Protein AF-A0A2U3AKW2-F1 (afdb_monomer)

InterPro domains:
  IPR006340 Protein of unknown function DUF436 [MF_00800] (1-183)
  IPR006340 Protein of unknown function DUF436 [PF04260] (11-180)
  IPR006340 Protein of unkn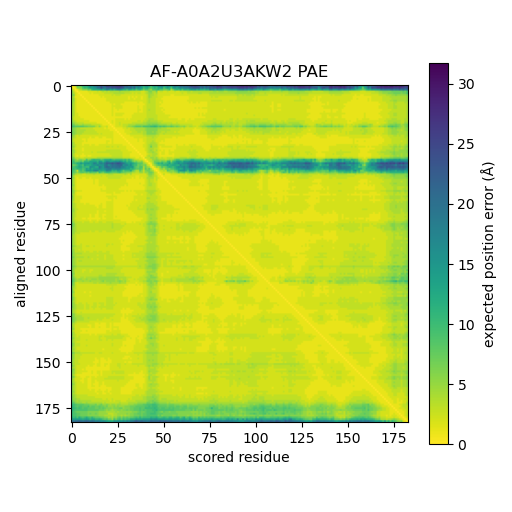own function DUF436 [PIRSF007510] (4-1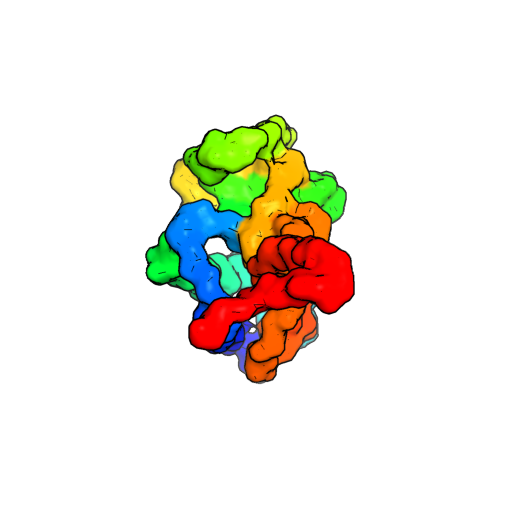81)
  IPR006340 Protein of unknown function DUF436 [TIGR01440] (9-180)
  IPR028345 Aminoglycoside 3-N-acetyltransferase-like [G3DSA:3.40.50.10360] (4-183)
  IPR028345 Aminoglycoside 3-N-acetyltransferase-like [SSF110710] (5-182)

Nearest PDB structures (foldseek):
  7z06-assembly1_C  TM=9.304E-01  e=3.039E-26  Staphylococcus aureus
  7z06-assembly1_D  TM=9.487E-01  e=6.784E-25  Staphylococcus aureus
  7z06-assembly1_E  TM=9.441E-01  e=1.343E-24  Staphylococcus aureus
  7z06-assembly1_F  TM=9.483E-01  e=2.075E-24  Staphylococcus aureus
  7z06-assembly1_B  TM=9.419E-01  e=2.349E-24  Staphylococcus aureus

Organism: NCBI:txid202750

Sequence (183 aa):
MENLQQVTRDLTTLLSEFAQQTPLKKGQLFIVGCSTSEVKGKKIGTAGGLEIAEALYKPLSVFAKEYDLALAFQGCEHINRALTMERATAARYDLEEVAVIPVVTAGGSMSTYAYNQLDDPIVVEEAQGHAGVDIGQTLIGMHLKKVAVPVRTSIKQIGEAIVTVASTRPKRIGGERAVYTID

Structure (mmCIF, N/CA/C/O backbone):
data_AF-A0A2U3AKW2-F1
#
_entry.id   AF-A0A2U3AKW2-F1
#
loop_
_atom_site.group_PDB
_atom_site.id
_atom_site.type_symbol
_atom_site.label_atom_id
_atom_site.label_alt_id
_atom_site.label_comp_id
_atom_site.label_asym_id
_atom_site.label_entity_id
_ato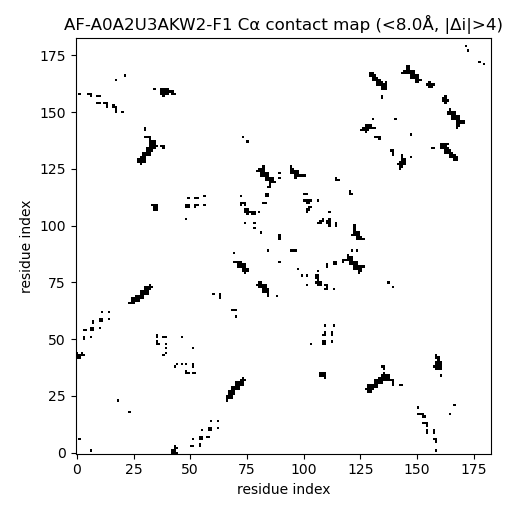m_site.label_seq_id
_atom_site.pdbx_PDB_ins_code
_atom_site.Cartn_x
_atom_site.Cartn_y
_atom_site.Cartn_z
_atom_site.occupancy
_atom_site.B_iso_or_equiv
_atom_site.auth_seq_id
_atom_site.auth_comp_id
_atom_site.auth_asym_id
_atom_site.auth_atom_id
_atom_site.pdbx_PDB_model_num
ATOM 1 N N . MET A 1 1 ? -13.452 3.445 23.923 1.00 49.22 1 MET A N 1
ATOM 2 C CA . MET A 1 1 ? -12.100 3.001 23.531 1.00 49.22 1 MET A CA 1
ATOM 3 C C . MET A 1 1 ? -12.255 2.215 22.256 1.00 49.22 1 MET A C 1
ATOM 5 O O . MET A 1 1 ? -12.960 1.212 22.281 1.00 49.22 1 MET A O 1
ATOM 9 N N . GLU A 1 2 ? -11.675 2.683 21.157 1.00 60.78 2 GLU A N 1
ATOM 10 C CA . GLU A 1 2 ? -11.515 1.815 19.993 1.00 60.78 2 GLU A CA 1
ATOM 11 C C . GLU A 1 2 ? -10.508 0.730 20.352 1.00 60.78 2 GLU A C 1
ATOM 13 O O . GLU A 1 2 ? -9.444 1.004 20.908 1.00 60.78 2 GLU A O 1
ATOM 18 N N . ASN A 1 3 ? -10.889 -0.516 20.106 1.00 83.88 3 ASN A N 1
ATOM 19 C CA . ASN A 1 3 ? -10.012 -1.663 20.248 1.00 83.88 3 ASN A CA 1
ATOM 20 C C . ASN A 1 3 ? -9.566 -2.119 18.849 1.00 83.88 3 ASN A C 1
ATOM 22 O O . ASN A 1 3 ? -10.157 -1.737 17.840 1.00 83.88 3 ASN A O 1
ATOM 26 N N . LEU A 1 4 ? -8.534 -2.960 18.775 1.00 91.94 4 LEU A N 1
ATOM 27 C CA . LEU A 1 4 ? -8.005 -3.480 17.504 1.00 91.94 4 LEU A CA 1
ATOM 28 C C . LEU A 1 4 ? -9.075 -4.172 16.635 1.00 91.94 4 LEU A C 1
ATOM 30 O O . LEU A 1 4 ? -8.959 -4.195 15.415 1.00 91.94 4 LEU A O 1
ATOM 34 N N . GLN A 1 5 ? -10.158 -4.675 17.239 1.00 93.25 5 GLN A N 1
ATOM 35 C CA . GLN A 1 5 ? -11.285 -5.243 16.494 1.00 93.25 5 GLN A CA 1
ATOM 36 C C . GLN A 1 5 ? -12.019 -4.186 15.662 1.00 93.25 5 GLN A C 1
ATOM 38 O O . GLN A 1 5 ? -12.460 -4.491 14.557 1.00 93.25 5 GLN A O 1
ATOM 43 N N . GLN A 1 6 ? -12.152 -2.952 16.161 1.00 94.62 6 GLN A N 1
ATOM 44 C CA . GLN A 1 6 ? -12.747 -1.858 15.394 1.00 94.62 6 GLN A CA 1
ATOM 45 C C . GLN A 1 6 ? -11.887 -1.516 14.174 1.00 94.62 6 GLN A C 1
ATOM 47 O O . GLN A 1 6 ? -12.413 -1.489 13.068 1.00 94.62 6 GLN A O 1
ATOM 52 N N . VAL A 1 7 ? -10.565 -1.405 14.357 1.00 96.25 7 VAL A N 1
ATOM 53 C CA . VAL A 1 7 ? -9.594 -1.197 13.266 1.00 96.25 7 VAL A CA 1
ATOM 54 C C . VAL A 1 7 ? -9.763 -2.245 12.161 1.00 96.25 7 VAL A C 1
ATOM 56 O O . VAL A 1 7 ? -9.882 -1.899 10.986 1.00 96.25 7 VAL A O 1
ATOM 59 N N . THR A 1 8 ? -9.842 -3.527 12.529 1.00 97.56 8 THR A N 1
ATOM 60 C CA . THR A 1 8 ? -10.066 -4.611 11.564 1.00 97.56 8 THR A CA 1
ATOM 61 C C . THR A 1 8 ? -11.423 -4.494 10.862 1.00 97.56 8 THR A C 1
ATOM 63 O O . THR A 1 8 ? -11.495 -4.678 9.645 1.00 97.56 8 THR A O 1
ATOM 66 N N . ARG A 1 9 ? -12.506 -4.185 11.592 1.00 98.00 9 ARG A N 1
ATOM 67 C CA . ARG A 1 9 ? -13.858 -4.045 11.018 1.00 98.00 9 ARG A CA 1
ATOM 68 C C . ARG A 1 9 ? -13.964 -2.874 10.045 1.00 98.00 9 ARG A C 1
ATOM 70 O O . ARG A 1 9 ? -14.540 -3.040 8.969 1.00 98.00 9 ARG A O 1
ATOM 77 N N . ASP A 1 10 ? -13.394 -1.726 10.394 1.00 98.25 10 ASP A N 1
ATOM 78 C CA . ASP A 1 10 ? -13.430 -0.531 9.550 1.00 98.25 10 ASP A CA 1
ATOM 79 C C . ASP A 1 10 ? -12.640 -0.747 8.266 1.00 98.25 10 ASP A C 1
ATOM 81 O O . ASP A 1 10 ? -13.148 -0.473 7.180 1.00 98.25 10 ASP A O 1
ATOM 85 N N . LEU A 1 11 ? -11.441 -1.331 8.361 1.00 98.69 11 LEU A N 1
ATOM 86 C CA . LEU A 1 11 ? -10.662 -1.659 7.172 1.00 98.69 11 LEU A CA 1
ATOM 87 C C . LEU A 1 11 ? -11.377 -2.693 6.289 1.00 98.69 11 LEU A C 1
ATOM 89 O O . LEU A 1 11 ? -11.414 -2.533 5.073 1.00 98.69 11 LEU A O 1
ATOM 93 N N . THR A 1 12 ? -12.005 -3.712 6.882 1.00 98.75 12 THR A N 1
ATOM 94 C CA . THR A 1 12 ? -12.801 -4.701 6.130 1.00 98.75 12 THR A CA 1
ATOM 95 C C . THR A 1 12 ? -13.952 -4.034 5.373 1.00 98.75 12 THR A C 1
ATOM 97 O O . THR A 1 12 ? -14.156 -4.298 4.188 1.00 98.75 12 THR A O 1
ATOM 100 N N . THR A 1 13 ? -14.678 -3.133 6.039 1.00 98.81 13 THR A N 1
ATOM 101 C CA . THR A 1 13 ? -15.808 -2.400 5.447 1.00 98.81 13 THR A CA 1
ATOM 102 C C . THR A 1 13 ? -15.334 -1.503 4.307 1.00 98.81 13 THR A C 1
ATOM 104 O O . THR A 1 13 ? -15.886 -1.546 3.210 1.00 98.81 13 THR A O 1
ATOM 107 N N . LEU A 1 14 ? -14.252 -0.753 4.530 1.00 98.81 14 LEU A N 1
ATOM 108 C CA . LEU A 1 14 ? -13.629 0.106 3.528 1.00 98.81 14 LEU A CA 1
ATOM 109 C C . LEU A 1 14 ? -13.189 -0.676 2.283 1.00 98.81 14 LEU A C 1
ATOM 111 O O . LEU A 1 14 ? -13.464 -0.240 1.166 1.00 98.81 14 LEU A O 1
ATOM 115 N N . LEU A 1 15 ? -12.529 -1.825 2.454 1.00 98.81 15 LEU A N 1
ATOM 116 C CA . LEU A 1 15 ? -12.067 -2.659 1.340 1.00 98.81 15 LEU A CA 1
ATOM 117 C C . LEU A 1 15 ? -13.239 -3.273 0.560 1.00 98.81 15 LEU A C 1
ATOM 119 O O . LEU A 1 15 ? -13.204 -3.308 -0.671 1.00 98.81 15 LEU A O 1
ATOM 123 N N . SER A 1 16 ? -14.300 -3.692 1.257 1.00 98.50 16 SER A N 1
ATOM 124 C CA . SER A 1 16 ? -15.518 -4.212 0.626 1.00 98.50 16 SER A CA 1
ATOM 125 C C . SER A 1 16 ? -16.216 -3.149 -0.231 1.00 98.50 16 SER A C 1
ATOM 127 O O . SER A 1 16 ? -16.485 -3.373 -1.411 1.00 98.50 16 SER A O 1
ATOM 129 N N . GLU A 1 17 ? -16.443 -1.953 0.318 1.00 98.69 17 GLU A N 1
ATOM 130 C CA . GLU A 1 17 ? -17.040 -0.836 -0.425 1.00 98.69 17 GLU A CA 1
ATOM 131 C C . GLU A 1 17 ? -16.160 -0.367 -1.591 1.00 98.69 17 GLU A C 1
ATOM 133 O O . GLU A 1 17 ? -16.667 0.052 -2.635 1.00 98.69 17 GLU A O 1
ATOM 138 N N . PHE A 1 18 ? -14.837 -0.431 -1.423 1.00 98.69 18 PHE A N 1
ATOM 139 C CA . PHE A 1 18 ? -13.882 -0.115 -2.477 1.00 98.69 18 PHE A CA 1
ATOM 140 C C . PHE A 1 18 ? -13.992 -1.092 -3.659 1.00 98.69 18 PHE A C 1
ATOM 142 O O . PHE A 1 18 ? -14.044 -0.643 -4.809 1.00 98.69 18 PHE A O 1
ATOM 149 N N . ALA A 1 19 ? -14.072 -2.402 -3.396 1.00 98.00 19 ALA A N 1
ATOM 150 C CA . ALA A 1 19 ? -14.233 -3.423 -4.435 1.00 98.00 19 ALA A CA 1
ATOM 151 C C . ALA A 1 19 ? -15.569 -3.318 -5.178 1.00 98.00 19 ALA A C 1
ATOM 153 O O . ALA A 1 19 ? -15.602 -3.498 -6.392 1.00 98.00 19 ALA A O 1
ATOM 154 N N . GLN A 1 20 ? -16.659 -2.954 -4.496 1.00 97.75 20 GLN A N 1
ATOM 155 C CA . GLN A 1 20 ? -17.961 -2.745 -5.150 1.00 97.75 20 GLN A CA 1
ATOM 156 C C . GLN A 1 20 ? -17.927 -1.623 -6.200 1.00 97.75 20 GLN A C 1
ATOM 158 O O . GLN A 1 20 ? -18.689 -1.646 -7.164 1.00 97.75 20 GLN A O 1
ATOM 163 N N . GLN A 1 21 ? -17.041 -0.641 -6.023 1.00 97.69 21 GLN A N 1
ATOM 164 C CA . GLN A 1 21 ? -16.916 0.524 -6.901 1.00 97.69 21 GLN A CA 1
ATOM 165 C C . GLN A 1 21 ? -15.781 0.400 -7.925 1.00 97.69 21 GLN A C 1
ATOM 167 O O . GLN A 1 21 ? -15.675 1.230 -8.831 1.00 97.69 21 GLN A O 1
ATOM 172 N N . THR A 1 22 ? -14.915 -0.607 -7.788 1.00 95.12 22 THR A N 1
ATOM 173 C CA . THR A 1 22 ? -13.691 -0.732 -8.583 1.00 95.12 22 THR A CA 1
ATOM 174 C C . THR A 1 22 ? -13.631 -2.094 -9.270 1.00 95.12 22 THR A C 1
ATOM 176 O O . THR A 1 22 ? -13.585 -3.111 -8.585 1.00 95.12 22 THR A O 1
ATOM 179 N N . PRO A 1 23 ? -13.540 -2.155 -10.613 1.00 90.12 23 PRO A N 1
ATOM 180 C CA . PRO A 1 23 ? -13.385 -3.417 -11.330 1.00 90.12 23 PRO A CA 1
ATOM 181 C C . PRO A 1 23 ? -11.947 -3.942 -11.193 1.00 90.12 23 PRO A C 1
ATOM 183 O O . PRO A 1 23 ? -11.107 -3.757 -12.080 1.00 90.12 23 PRO A O 1
ATOM 186 N N . LEU A 1 24 ? -11.662 -4.570 -10.053 1.00 95.69 24 LEU A N 1
ATOM 187 C CA . LEU A 1 24 ? -10.387 -5.217 -9.759 1.00 95.69 24 LEU A CA 1
ATOM 188 C C . LEU A 1 24 ? -10.173 -6.418 -10.682 1.00 95.69 24 LEU A C 1
ATOM 190 O O . LEU A 1 24 ? -11.110 -7.140 -11.027 1.00 95.69 24 LEU A O 1
ATOM 194 N N . LYS A 1 25 ? -8.927 -6.621 -11.104 1.00 96.69 25 LYS A N 1
ATOM 195 C CA . LYS A 1 25 ? -8.536 -7.735 -11.968 1.00 96.69 25 LYS A CA 1
ATOM 196 C C . LYS A 1 25 ? -7.494 -8.595 -11.277 1.00 96.69 25 LYS A C 1
ATOM 198 O O . LYS A 1 25 ? -6.598 -8.082 -10.611 1.00 96.69 25 LYS A O 1
ATOM 203 N N . LYS A 1 26 ? -7.582 -9.896 -11.539 1.00 97.4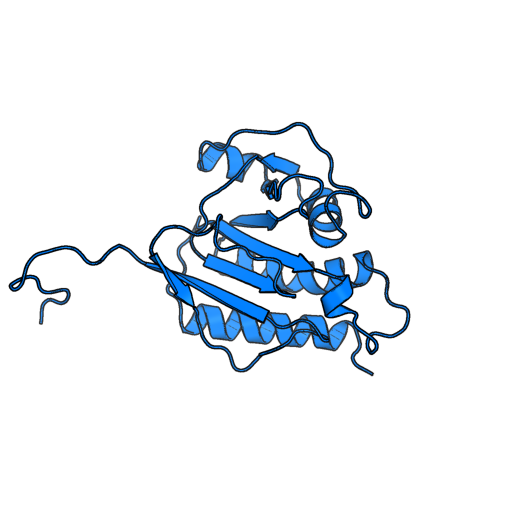4 26 LYS A N 1
ATOM 204 C CA . LYS A 1 26 ? -6.613 -10.890 -11.088 1.00 97.44 26 LYS A CA 1
ATOM 205 C C . LYS A 1 26 ? -5.191 -10.501 -11.480 1.00 97.44 26 LYS A C 1
ATOM 207 O O . LYS A 1 26 ? -4.956 -9.991 -12.578 1.00 97.44 26 LYS A O 1
ATOM 212 N N . GLY A 1 27 ? -4.255 -10.741 -10.575 1.00 96.12 27 GLY A N 1
ATOM 213 C CA . GLY A 1 27 ? -2.852 -10.403 -10.733 1.00 96.12 27 GLY A CA 1
ATOM 214 C C . GLY A 1 27 ? -2.562 -8.902 -10.725 1.00 96.12 27 GLY A C 1
ATOM 215 O O . GLY A 1 27 ? -1.492 -8.511 -11.182 1.00 96.12 27 GLY A O 1
ATOM 216 N N . GLN A 1 28 ? -3.463 -8.038 -10.249 1.00 98.38 28 GL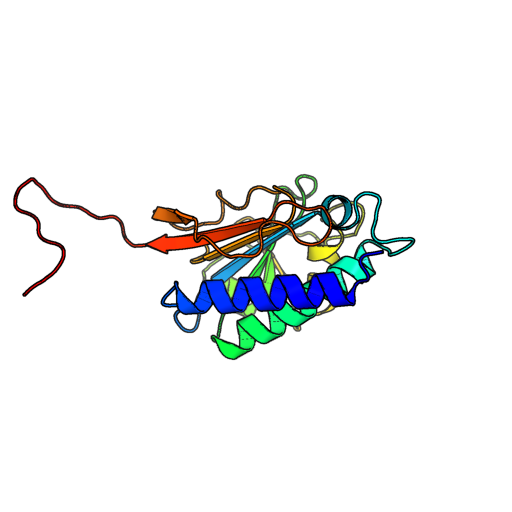N A N 1
ATOM 217 C CA . GLN A 1 28 ? -3.146 -6.621 -10.051 1.00 98.38 28 GLN A CA 1
ATOM 218 C C . GLN A 1 28 ? -2.386 -6.384 -8.742 1.00 98.38 28 GLN A C 1
ATOM 220 O O . GLN A 1 28 ? -2.643 -7.019 -7.725 1.00 98.38 28 GLN A O 1
ATOM 225 N N . LEU A 1 29 ? -1.450 -5.437 -8.780 1.00 98.75 29 LEU A N 1
ATOM 226 C CA . LEU A 1 29 ? -0.729 -4.932 -7.614 1.00 98.75 29 LEU A CA 1
ATOM 227 C C . LEU A 1 29 ? -1.552 -3.879 -6.856 1.00 98.75 29 LEU A C 1
ATOM 229 O O . LEU A 1 29 ? -1.997 -2.900 -7.469 1.00 98.75 29 LEU A O 1
ATOM 233 N N . PHE A 1 30 ? -1.707 -4.068 -5.547 1.00 98.88 30 PHE A N 1
ATOM 234 C CA . PHE A 1 30 ? -2.398 -3.184 -4.614 1.00 98.88 30 PHE A CA 1
ATOM 235 C C . PHE A 1 30 ? -1.407 -2.627 -3.579 1.00 98.88 30 PHE A C 1
ATOM 237 O O . PHE A 1 30 ? -0.765 -3.385 -2.852 1.00 98.88 30 PHE A O 1
ATOM 244 N N . ILE A 1 31 ? -1.272 -1.300 -3.529 1.00 98.88 31 ILE A N 1
ATOM 245 C CA . ILE A 1 31 ? -0.305 -0.608 -2.665 1.00 98.88 31 ILE A CA 1
ATOM 246 C C . ILE A 1 31 ? -0.916 -0.324 -1.291 1.00 98.88 31 ILE A C 1
ATOM 248 O O . ILE A 1 31 ? -2.032 0.187 -1.195 1.00 98.88 31 ILE A O 1
ATOM 252 N N . VAL A 1 32 ? -0.167 -0.600 -0.229 1.00 98.94 32 VAL A N 1
ATOM 253 C CA . VAL A 1 32 ? -0.545 -0.321 1.157 1.00 98.94 32 VAL A CA 1
ATOM 254 C C . VAL A 1 32 ? 0.463 0.649 1.761 1.00 98.94 32 VAL A C 1
ATOM 256 O O . VAL A 1 32 ? 1.603 0.280 2.036 1.00 98.94 32 VAL A O 1
ATOM 259 N N . GLY A 1 33 ? 0.032 1.884 1.996 1.00 98.75 33 GLY A N 1
ATOM 260 C CA . GLY A 1 33 ? 0.734 2.853 2.835 1.00 98.75 33 GLY A CA 1
ATOM 261 C C . GLY A 1 33 ? 0.059 2.934 4.198 1.00 98.75 33 GLY A C 1
ATOM 262 O O . GLY A 1 33 ? -1.168 3.002 4.277 1.00 98.75 33 GLY A O 1
ATOM 263 N N . CYS A 1 34 ? 0.832 2.883 5.282 1.00 98.19 34 CYS A N 1
ATOM 264 C CA . CYS A 1 34 ? 0.263 2.894 6.626 1.00 98.19 34 CYS A CA 1
ATOM 265 C C . CYS A 1 34 ? 1.206 3.495 7.668 1.00 98.19 34 CYS A C 1
ATOM 267 O O . CYS A 1 34 ? 2.345 3.053 7.818 1.00 98.19 34 CYS A O 1
ATOM 269 N N . SER A 1 35 ? 0.682 4.419 8.474 1.00 97.25 35 SER A N 1
ATOM 270 C CA . SER A 1 35 ? 1.314 4.897 9.703 1.00 97.25 35 SER A CA 1
ATOM 271 C C . SER A 1 35 ? 0.592 4.339 10.931 1.00 97.25 35 SER A C 1
ATOM 273 O O . SER A 1 35 ? -0.493 4.787 11.303 1.00 97.25 35 SER A O 1
ATOM 275 N N . THR A 1 36 ? 1.198 3.360 11.611 1.00 95.50 36 THR A N 1
ATOM 276 C CA . THR A 1 36 ? 0.590 2.755 12.812 1.00 95.50 36 THR A CA 1
ATOM 277 C C . THR A 1 36 ? 0.517 3.720 13.998 1.00 95.50 36 THR A C 1
ATOM 279 O O . THR A 1 36 ? -0.315 3.529 14.881 1.00 95.50 36 THR A O 1
ATOM 282 N N . SER A 1 37 ? 1.361 4.758 14.038 1.0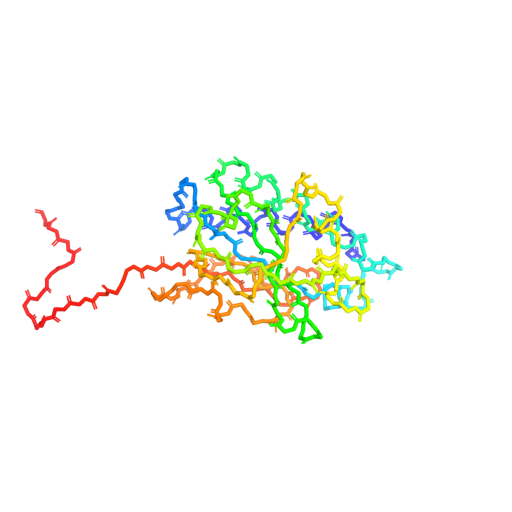0 93.44 37 SER A N 1
ATOM 283 C CA . SER A 1 37 ? 1.279 5.813 15.058 1.00 93.44 37 SER A CA 1
ATOM 284 C C . SER A 1 37 ? 0.067 6.719 14.848 1.00 93.44 37 SER A C 1
ATOM 286 O O . SER A 1 37 ? -0.600 7.053 15.824 1.00 93.44 37 SER A O 1
ATOM 288 N N . GLU A 1 38 ? -0.257 7.048 13.593 1.00 95.19 38 GLU A N 1
ATOM 289 C CA . GLU A 1 38 ? -1.474 7.799 13.258 1.00 95.19 38 GLU A CA 1
ATOM 290 C C . GLU A 1 38 ? -2.726 6.977 13.565 1.00 95.19 38 GLU A C 1
ATOM 292 O O . GLU A 1 38 ? -3.670 7.495 14.150 1.00 95.19 38 GLU A O 1
ATOM 297 N N . VAL A 1 39 ? -2.718 5.672 13.259 1.00 95.12 39 VAL A N 1
ATOM 298 C CA . VAL A 1 39 ? -3.846 4.783 13.595 1.00 95.12 39 VAL A CA 1
ATOM 299 C C . VAL A 1 39 ? -4.054 4.754 15.107 1.00 95.12 39 VAL A C 1
ATOM 301 O O . VAL A 1 39 ? -5.172 4.960 15.573 1.00 95.12 39 VAL A O 1
ATOM 304 N N . LYS A 1 40 ? -2.975 4.553 15.880 1.00 91.31 40 LYS A N 1
ATOM 305 C CA . LYS A 1 40 ? -3.021 4.523 17.349 1.00 91.31 40 LYS A CA 1
ATOM 306 C C . LYS A 1 40 ? -3.621 5.799 17.938 1.00 91.31 40 LYS A C 1
ATOM 308 O O . LYS A 1 40 ? -4.435 5.729 18.869 1.00 91.31 40 LYS A O 1
ATOM 313 N N . GLY A 1 41 ? -3.157 6.949 17.445 1.00 84.31 41 GLY A N 1
ATOM 314 C CA . GLY A 1 41 ? -3.456 8.262 17.998 1.00 84.31 41 GLY A CA 1
ATOM 315 C C . GLY A 1 41 ? -3.388 8.276 19.530 1.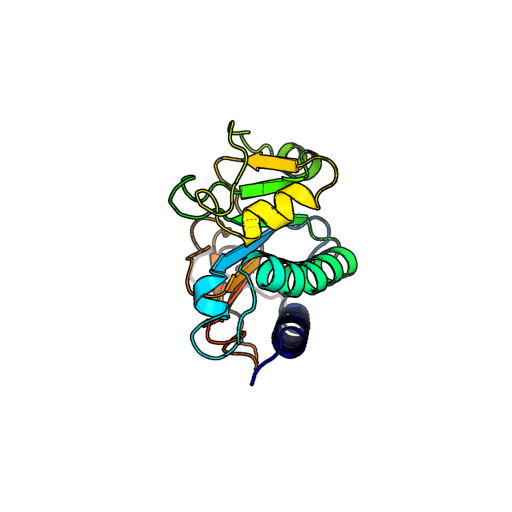00 84.31 41 GLY A C 1
ATOM 316 O O . GLY A 1 41 ? -2.465 7.729 20.137 1.00 84.31 41 GLY A O 1
ATOM 317 N N . LYS A 1 42 ? -4.395 8.876 20.176 1.00 71.12 42 LYS A N 1
ATOM 318 C CA . LYS A 1 42 ? -4.520 8.905 21.649 1.00 71.12 42 LYS A CA 1
ATOM 319 C C . LYS A 1 42 ? -5.496 7.862 22.214 1.00 71.12 42 LYS A C 1
ATOM 321 O O . LYS A 1 42 ? -5.625 7.776 23.434 1.00 71.12 42 LYS A O 1
ATOM 326 N N . LYS A 1 43 ? -6.225 7.116 21.370 1.00 68.38 43 LYS A N 1
ATOM 327 C CA . LYS A 1 43 ? -7.439 6.379 21.782 1.00 68.38 43 LYS A CA 1
ATOM 328 C C . LYS A 1 43 ? -7.331 4.847 21.763 1.00 68.38 43 LYS A C 1
ATOM 330 O O . LYS A 1 43 ? -8.142 4.210 22.438 1.00 68.38 43 LYS A O 1
ATOM 335 N N . ILE A 1 44 ? -6.332 4.253 21.097 1.00 65.12 44 ILE A N 1
ATOM 336 C CA . ILE A 1 44 ? -6.160 2.780 20.977 1.00 65.12 44 ILE A CA 1
ATOM 337 C C . ILE A 1 44 ? -5.354 2.188 22.162 1.00 65.12 44 ILE A C 1
ATOM 339 O O . ILE A 1 44 ? -4.615 1.213 22.051 1.00 65.12 44 ILE A O 1
ATOM 343 N N . GLY A 1 45 ? -5.476 2.789 23.351 1.00 65.69 45 GLY A N 1
ATOM 344 C CA . GLY A 1 45 ? -4.878 2.271 24.588 1.00 65.69 45 GLY A CA 1
ATOM 345 C C . GLY A 1 45 ? -3.358 2.036 24.517 1.00 65.69 45 GLY A C 1
ATOM 346 O O . GLY A 1 45 ? -2.606 2.846 23.973 1.00 65.69 45 GLY A O 1
ATOM 347 N N . THR A 1 46 ? -2.892 0.924 25.095 1.00 68.69 46 THR A N 1
ATOM 348 C CA . THR A 1 46 ? -1.465 0.555 25.173 1.00 68.69 46 THR A CA 1
ATOM 349 C C . THR A 1 46 ? -0.944 -0.175 23.939 1.00 68.69 46 THR A C 1
ATOM 351 O O . THR A 1 46 ? 0.234 -0.527 23.929 1.00 68.69 46 THR A O 1
ATOM 354 N N . ALA A 1 47 ? -1.775 -0.382 22.909 1.00 75.81 47 ALA A N 1
ATOM 355 C CA . ALA A 1 47 ? -1.423 -1.255 21.797 1.00 75.81 47 ALA A CA 1
ATOM 356 C C . ALA A 1 47 ? -0.123 -0.822 21.098 1.00 75.81 47 ALA A C 1
ATOM 358 O O . ALA A 1 47 ? 0.133 0.375 20.888 1.00 75.81 47 ALA A O 1
ATOM 359 N N . GLY A 1 48 ? 0.720 -1.799 20.778 1.00 88.12 48 GLY A N 1
ATOM 360 C CA . GLY A 1 48 ? 1.984 -1.600 20.078 1.00 88.12 48 GLY A CA 1
ATOM 361 C C . GLY A 1 48 ? 1.787 -1.373 18.577 1.00 88.12 48 GLY A C 1
ATOM 362 O O . GLY A 1 48 ? 0.769 -1.748 18.000 1.00 88.12 48 GLY A O 1
ATOM 363 N N . GLY A 1 49 ? 2.792 -0.796 17.910 1.00 92.75 49 GLY A N 1
ATOM 364 C CA . GLY A 1 49 ? 2.752 -0.602 16.455 1.00 92.75 49 GLY A CA 1
ATOM 365 C C . GLY A 1 49 ? 2.584 -1.912 15.673 1.00 92.75 49 GLY A C 1
ATOM 366 O O . GLY A 1 49 ? 1.858 -1.939 14.685 1.00 92.75 49 GLY A O 1
ATOM 367 N N . LEU A 1 50 ? 3.191 -3.009 16.142 1.00 95.56 50 LEU A N 1
ATOM 368 C CA . LEU A 1 50 ? 3.060 -4.333 15.520 1.00 95.56 50 LEU A CA 1
ATOM 369 C C . LEU A 1 50 ? 1.673 -4.959 15.717 1.00 95.56 50 LEU A C 1
ATOM 371 O O . LEU A 1 50 ? 1.175 -5.594 14.798 1.00 95.56 50 LEU A O 1
ATOM 375 N N . GLU A 1 51 ? 1.020 -4.739 16.859 1.00 95.56 51 GLU A N 1
ATOM 376 C CA . GLU A 1 51 ? -0.345 -5.236 17.097 1.00 95.56 51 GLU A CA 1
ATOM 377 C C . GLU A 1 51 ? -1.357 -4.527 16.185 1.00 95.56 51 GLU A C 1
ATOM 379 O O . GLU A 1 51 ? -2.287 -5.139 15.660 1.00 95.56 51 GLU A O 1
ATOM 384 N N . ILE A 1 52 ? -1.148 -3.228 15.948 1.00 96.75 52 ILE A N 1
ATOM 385 C CA . ILE A 1 52 ? -1.925 -2.466 14.967 1.00 96.75 52 ILE A CA 1
ATOM 386 C C . ILE A 1 52 ? -1.629 -2.968 13.550 1.00 96.75 52 ILE A C 1
ATOM 388 O O . ILE A 1 52 ? -2.562 -3.191 12.783 1.00 96.75 52 ILE A O 1
ATOM 392 N N . ALA A 1 53 ? -0.356 -3.184 13.202 1.00 97.81 53 ALA A N 1
ATOM 393 C CA . ALA A 1 53 ? 0.022 -3.733 11.900 1.00 97.81 53 ALA A CA 1
ATOM 394 C C . ALA A 1 53 ? -0.622 -5.107 11.646 1.00 97.81 53 ALA A C 1
ATOM 396 O O . ALA A 1 53 ? -1.156 -5.330 10.565 1.00 97.81 53 ALA A O 1
ATOM 397 N N . GLU A 1 54 ? -0.662 -5.988 12.647 1.00 97.62 54 GLU A N 1
ATOM 398 C CA . GLU A 1 54 ? -1.363 -7.273 12.585 1.00 97.62 54 GLU A CA 1
ATOM 399 C C . GLU A 1 54 ? -2.867 -7.103 12.324 1.00 97.62 54 GLU A C 1
ATOM 401 O O . GLU A 1 54 ? -3.433 -7.764 11.446 1.00 97.62 54 GLU A O 1
ATOM 406 N N . ALA A 1 55 ? -3.521 -6.207 13.069 1.00 97.50 55 ALA A N 1
ATOM 407 C CA . ALA A 1 55 ? -4.953 -5.943 12.934 1.00 97.50 55 ALA A CA 1
ATOM 408 C C . ALA A 1 55 ? -5.332 -5.404 11.542 1.00 97.50 55 ALA A C 1
ATOM 410 O O . ALA A 1 55 ? -6.457 -5.631 11.086 1.00 97.50 55 ALA A O 1
ATOM 411 N N . LEU A 1 56 ? -4.398 -4.719 10.872 1.00 98.50 56 LEU A N 1
ATOM 412 C CA . LEU A 1 56 ? -4.538 -4.213 9.506 1.00 98.50 56 LEU A CA 1
ATOM 413 C C . LEU A 1 56 ? -4.159 -5.260 8.447 1.00 98.50 56 LEU A C 1
ATOM 415 O O . LEU A 1 56 ? -4.836 -5.376 7.427 1.00 98.50 56 LEU A O 1
ATOM 419 N N . TYR A 1 57 ? -3.106 -6.048 8.681 1.00 98.75 57 TYR A N 1
ATOM 420 C CA . TYR A 1 57 ? -2.607 -7.049 7.734 1.00 98.75 57 TYR A CA 1
ATOM 421 C C . TYR A 1 57 ? -3.652 -8.124 7.433 1.00 98.75 57 TYR A C 1
ATOM 423 O O . TYR A 1 57 ? -3.858 -8.482 6.276 1.00 98.75 57 TYR A O 1
ATOM 431 N N . LYS A 1 58 ? -4.348 -8.621 8.463 1.00 97.69 58 LYS A N 1
ATOM 432 C CA . LYS A 1 58 ? -5.351 -9.689 8.319 1.00 97.69 58 LYS A CA 1
ATOM 433 C C . LYS A 1 58 ? -6.440 -9.365 7.282 1.00 97.69 58 LYS A C 1
ATOM 435 O O . LYS A 1 58 ? -6.579 -10.139 6.335 1.00 97.69 58 LYS A O 1
ATOM 440 N N . PRO A 1 59 ? -7.197 -8.254 7.390 1.00 98.62 59 PRO A N 1
ATOM 441 C CA . PRO A 1 59 ? -8.212 -7.921 6.390 1.00 98.62 59 PRO A CA 1
ATOM 442 C C . PRO A 1 59 ? -7.614 -7.607 5.010 1.00 98.62 59 PRO A C 1
ATOM 444 O O . PRO A 1 59 ? -8.232 -7.958 4.008 1.00 98.62 59 PRO A O 1
ATOM 447 N N . LEU A 1 60 ? -6.406 -7.029 4.928 1.00 98.88 60 LEU A N 1
ATOM 448 C CA . LEU A 1 60 ? -5.713 -6.815 3.648 1.00 98.88 60 LEU A CA 1
ATOM 449 C C . LEU A 1 60 ? -5.376 -8.134 2.946 1.00 98.88 60 LEU A C 1
ATOM 451 O O . LEU A 1 60 ? -5.609 -8.264 1.748 1.00 98.88 60 LEU A O 1
ATOM 455 N N . SER A 1 61 ? -4.857 -9.113 3.687 1.00 98.56 61 SER A N 1
ATOM 456 C CA . SER A 1 61 ? -4.517 -10.440 3.169 1.00 98.56 61 SER A CA 1
ATOM 457 C C . SER A 1 61 ? -5.762 -11.192 2.685 1.00 98.56 61 SER A C 1
ATOM 459 O O . SER A 1 61 ? -5.768 -11.733 1.579 1.00 98.56 61 SER A O 1
ATOM 461 N N . VAL A 1 62 ? -6.858 -11.155 3.458 1.00 98.56 62 VAL A N 1
ATOM 462 C CA . VAL A 1 62 ? -8.149 -11.744 3.054 1.00 98.56 62 VAL A CA 1
ATOM 463 C C . VAL A 1 62 ? -8.669 -11.097 1.771 1.00 98.56 62 VAL A C 1
ATOM 465 O O . VAL A 1 62 ? -9.001 -11.808 0.825 1.00 98.56 62 VAL A O 1
ATOM 468 N N . PHE A 1 63 ? -8.676 -9.765 1.714 1.00 98.69 63 PHE A N 1
ATOM 469 C CA . PHE A 1 63 ? -9.082 -9.009 0.533 1.00 98.69 63 PHE A CA 1
ATOM 470 C C . PHE A 1 63 ? -8.230 -9.356 -0.694 1.00 98.69 63 PHE A C 1
ATOM 472 O O . PHE A 1 63 ? -8.759 -9.648 -1.764 1.00 98.69 63 PHE A O 1
ATOM 479 N N . ALA A 1 64 ? -6.905 -9.388 -0.547 1.00 98.56 64 ALA A N 1
ATOM 480 C CA . ALA A 1 64 ? -6.011 -9.733 -1.644 1.00 98.56 64 ALA A CA 1
ATOM 481 C C . ALA A 1 64 ? -6.267 -11.148 -2.169 1.00 98.56 64 ALA A C 1
ATOM 483 O O . ALA A 1 64 ? -6.308 -11.353 -3.379 1.00 98.56 64 ALA A O 1
ATOM 484 N N . LYS A 1 65 ? -6.514 -12.111 -1.277 1.00 98.25 65 LYS A N 1
ATOM 485 C CA . LYS A 1 65 ? -6.846 -13.486 -1.657 1.00 98.25 65 LYS A CA 1
ATOM 486 C C . LYS A 1 65 ? -8.193 -13.588 -2.377 1.00 98.25 65 LYS A C 1
ATOM 488 O O . LYS A 1 65 ? -8.297 -14.326 -3.351 1.00 98.25 65 LYS A O 1
ATOM 493 N N . GLU A 1 66 ? -9.212 -12.867 -1.913 1.00 98.12 66 GLU A N 1
ATOM 494 C CA . GLU A 1 66 ? -10.554 -12.863 -2.514 1.00 98.12 66 GLU A CA 1
ATOM 495 C C . GLU A 1 66 ? -10.531 -12.360 -3.966 1.00 98.12 66 GLU A C 1
ATOM 497 O O . GLU A 1 66 ? -11.148 -12.968 -4.843 1.00 98.12 66 GLU A O 1
ATOM 502 N N . TYR A 1 67 ? -9.776 -11.290 -4.233 1.00 98.00 67 TYR A N 1
ATOM 503 C CA . TYR A 1 67 ? -9.704 -10.645 -5.551 1.00 98.00 67 TYR A CA 1
ATOM 504 C C . TYR A 1 67 ? -8.480 -11.052 -6.389 1.00 98.00 67 TYR A C 1
ATOM 506 O O . TYR A 1 67 ? -8.297 -10.527 -7.489 1.00 98.00 67 TYR A O 1
ATOM 514 N N . ASP A 1 68 ? -7.667 -11.994 -5.899 1.00 98.12 68 ASP A N 1
ATOM 515 C CA . ASP A 1 68 ? -6.420 -12.455 -6.526 1.00 98.12 68 ASP A CA 1
ATOM 516 C C . ASP A 1 68 ? -5.464 -11.288 -6.845 1.00 98.12 68 ASP A C 1
ATOM 518 O O . ASP A 1 68 ? -5.046 -11.062 -7.982 1.00 98.12 68 ASP A O 1
ATOM 522 N N . LEU A 1 69 ? -5.174 -10.481 -5.825 1.00 98.56 69 LEU A N 1
ATOM 523 C CA . LEU A 1 69 ? -4.285 -9.323 -5.890 1.00 98.56 69 LEU A CA 1
ATOM 524 C C . LEU A 1 69 ? -2.933 -9.636 -5.250 1.00 98.56 69 LEU A C 1
ATOM 526 O O . LEU A 1 69 ? -2.838 -10.405 -4.297 1.00 98.56 69 LEU A O 1
ATOM 530 N N . ALA A 1 70 ? -1.890 -8.962 -5.728 1.00 98.69 70 ALA A N 1
ATOM 531 C CA . ALA A 1 70 ? -0.607 -8.909 -5.039 1.00 98.69 70 ALA A CA 1
ATOM 532 C C . ALA A 1 70 ? -0.549 -7.663 -4.148 1.00 98.69 70 ALA A C 1
ATOM 534 O O . ALA A 1 70 ? -0.906 -6.572 -4.598 1.00 98.69 70 ALA A O 1
ATOM 535 N N . LEU A 1 71 ? -0.084 -7.808 -2.908 1.00 98.81 71 LEU A N 1
ATOM 536 C CA . LEU A 1 71 ? 0.103 -6.690 -1.982 1.00 98.81 71 LEU A CA 1
ATOM 537 C C . LEU A 1 71 ? 1.543 -6.171 -2.036 1.00 98.81 71 LEU A C 1
ATOM 539 O O . LEU A 1 71 ? 2.488 -6.954 -2.112 1.00 98.81 71 LEU A O 1
ATOM 543 N N . ALA A 1 72 ? 1.696 -4.851 -1.948 1.00 98.88 72 ALA A N 1
ATOM 544 C CA . ALA A 1 72 ? 2.976 -4.179 -1.751 1.00 98.88 72 ALA A CA 1
ATOM 545 C C . ALA A 1 72 ? 2.866 -3.199 -0.584 1.00 98.88 72 ALA A C 1
ATOM 547 O O . ALA A 1 72 ? 2.016 -2.309 -0.602 1.00 98.88 72 ALA A O 1
ATOM 548 N N . PHE A 1 73 ? 3.722 -3.351 0.420 1.00 98.88 73 PHE A N 1
ATOM 549 C CA . PHE A 1 73 ? 3.682 -2.566 1.650 1.00 98.88 73 PHE A CA 1
ATOM 550 C C . PHE A 1 73 ? 4.784 -1.513 1.641 1.00 98.88 73 PHE A C 1
ATOM 552 O O . PHE A 1 73 ? 5.967 -1.846 1.633 1.00 98.88 73 PHE A O 1
ATOM 559 N N . GLN A 1 74 ? 4.392 -0.243 1.644 1.00 98.88 74 GLN A N 1
ATOM 560 C CA . GLN A 1 74 ? 5.310 0.889 1.606 1.00 98.88 74 GLN A CA 1
ATOM 561 C C . GLN A 1 74 ? 6.030 1.045 2.945 1.00 98.88 74 GLN A C 1
ATOM 563 O O . GLN A 1 74 ? 5.391 1.170 3.994 1.00 98.88 74 GLN A O 1
ATOM 568 N N . GLY A 1 75 ? 7.359 1.083 2.901 1.00 98.38 75 GLY A N 1
ATOM 569 C CA . GLY A 1 75 ? 8.174 1.527 4.021 1.00 98.38 75 GLY A CA 1
ATOM 570 C C . GLY A 1 75 ? 8.017 3.020 4.311 1.00 98.38 75 GLY A C 1
ATOM 571 O O . GLY A 1 75 ? 7.524 3.796 3.489 1.00 98.38 75 GLY A O 1
ATOM 572 N N . CYS A 1 76 ? 8.470 3.461 5.482 1.00 96.75 76 CYS A N 1
ATOM 573 C CA . CYS A 1 76 ? 8.600 4.893 5.746 1.00 96.75 76 CYS A CA 1
ATOM 574 C C . CYS A 1 76 ? 9.752 5.528 4.941 1.00 96.75 76 CYS A C 1
ATOM 576 O O . CYS A 1 76 ? 10.539 4.862 4.262 1.00 96.75 76 CYS A O 1
ATOM 578 N N . GLU A 1 77 ? 9.866 6.848 5.032 1.00 96.44 77 GLU A N 1
ATOM 579 C CA . GLU A 1 77 ? 10.881 7.651 4.350 1.00 96.44 77 GLU A CA 1
ATOM 580 C C . GLU A 1 77 ? 12.328 7.270 4.698 1.00 96.44 77 GLU A C 1
ATOM 582 O O . GLU A 1 77 ? 13.213 7.488 3.881 1.00 96.44 77 GLU A O 1
ATOM 587 N N . HIS A 1 78 ? 12.574 6.632 5.847 1.00 97.44 78 HIS A N 1
ATOM 588 C CA . HIS A 1 78 ? 13.912 6.170 6.240 1.00 97.44 78 HIS A CA 1
ATOM 589 C C . HIS A 1 78 ? 14.463 5.057 5.335 1.00 97.44 78 HIS A C 1
ATOM 591 O O . HIS A 1 78 ? 15.675 4.872 5.277 1.00 97.44 78 HIS A O 1
ATOM 597 N N . ILE A 1 79 ? 13.587 4.330 4.631 1.00 97.94 79 ILE A N 1
ATOM 598 C CA . ILE A 1 79 ? 13.971 3.367 3.586 1.00 97.94 79 ILE A CA 1
ATOM 599 C C . ILE A 1 79 ? 13.502 3.831 2.202 1.00 97.94 79 ILE A C 1
ATOM 601 O O . ILE A 1 79 ? 13.214 3.022 1.327 1.00 97.94 79 ILE A O 1
ATOM 605 N N . ASN A 1 80 ? 13.384 5.149 2.012 1.00 98.19 80 ASN A N 1
ATOM 606 C CA . ASN A 1 80 ? 13.006 5.788 0.749 1.00 98.19 80 ASN A CA 1
ATOM 607 C C . ASN A 1 80 ? 11.657 5.327 0.180 1.00 98.19 80 ASN A C 1
ATOM 609 O O . ASN A 1 80 ? 11.447 5.394 -1.026 1.00 98.19 80 ASN A O 1
ATOM 613 N N . ARG A 1 81 ? 10.723 4.896 1.042 1.00 98.44 81 ARG A N 1
ATOM 614 C CA . ARG A 1 81 ? 9.408 4.366 0.629 1.00 98.44 81 ARG A CA 1
ATOM 615 C C . ARG A 1 81 ? 9.488 3.098 -0.229 1.00 98.44 81 ARG A C 1
ATOM 617 O O . ARG A 1 81 ? 8.519 2.767 -0.907 1.00 98.44 81 ARG A O 1
ATOM 624 N N . ALA A 1 82 ? 10.603 2.372 -0.143 1.00 98.75 82 ALA A N 1
ATOM 625 C CA . ALA A 1 82 ? 10.757 1.068 -0.769 1.00 98.75 82 ALA A CA 1
ATOM 626 C C . ALA A 1 82 ? 9.628 0.110 -0.341 1.00 98.75 82 ALA A C 1
ATOM 628 O O . ALA A 1 82 ? 9.056 0.236 0.750 1.00 98.75 82 ALA A O 1
ATOM 629 N N . LEU A 1 83 ? 9.280 -0.833 -1.215 1.00 98.94 83 LEU A N 1
ATOM 630 C CA . LEU A 1 83 ? 8.077 -1.652 -1.076 1.00 98.94 83 LEU A CA 1
ATOM 631 C C . LEU A 1 83 ? 8.426 -3.091 -0.708 1.00 98.94 83 LEU A C 1
ATOM 633 O O . LEU A 1 83 ? 9.132 -3.774 -1.442 1.00 98.94 83 LEU A O 1
ATOM 637 N N . THR A 1 84 ? 7.872 -3.571 0.401 1.00 98.88 84 THR A N 1
ATOM 638 C CA . THR A 1 84 ? 7.927 -4.980 0.801 1.00 98.88 84 THR A CA 1
ATOM 639 C C . THR A 1 84 ? 6.845 -5.782 0.077 1.00 98.88 84 THR A C 1
ATOM 641 O O . THR A 1 84 ? 5.673 -5.402 0.123 1.00 98.88 84 THR A O 1
ATOM 644 N N . MET A 1 85 ? 7.207 -6.887 -0.574 1.00 98.81 85 MET A N 1
ATOM 645 C CA . MET A 1 85 ? 6.274 -7.773 -1.289 1.00 98.81 85 MET A CA 1
ATOM 646 C C . MET A 1 85 ? 6.835 -9.196 -1.425 1.00 98.81 85 MET A C 1
ATOM 648 O O . MET A 1 85 ? 7.938 -9.468 -0.965 1.00 98.81 85 MET A O 1
ATOM 652 N N . GLU A 1 86 ? 6.086 -10.099 -2.062 1.00 98.69 86 GLU A N 1
ATOM 653 C CA . GLU A 1 86 ? 6.595 -11.422 -2.459 1.00 98.69 86 GLU A CA 1
ATOM 654 C C . GLU A 1 86 ? 7.600 -11.312 -3.612 1.00 98.69 86 GLU A C 1
ATOM 656 O O . GLU A 1 86 ? 7.333 -10.616 -4.602 1.00 98.69 86 GLU A O 1
ATOM 661 N N . ARG A 1 87 ? 8.689 -12.088 -3.568 1.00 98.69 87 ARG A N 1
ATOM 662 C CA . ARG A 1 87 ? 9.683 -12.167 -4.657 1.00 98.69 87 ARG A CA 1
ATOM 663 C C . ARG A 1 87 ? 9.060 -12.524 -6.003 1.00 98.69 87 ARG A C 1
ATOM 665 O O . ARG A 1 87 ? 9.395 -11.932 -7.028 1.00 98.69 87 ARG A O 1
ATOM 672 N N . ALA A 1 88 ? 8.076 -13.423 -6.003 1.00 98.44 88 ALA A N 1
ATOM 673 C CA . ALA A 1 88 ? 7.325 -13.782 -7.205 1.00 98.44 88 ALA A CA 1
ATOM 674 C C . ALA A 1 88 ? 6.552 -12.590 -7.808 1.00 98.44 88 ALA A C 1
ATOM 676 O O . ALA A 1 88 ? 6.408 -12.492 -9.028 1.00 98.44 88 ALA A O 1
ATOM 677 N N . THR A 1 89 ? 6.074 -11.662 -6.969 1.00 98.50 89 THR A N 1
ATOM 678 C CA . THR A 1 89 ? 5.421 -10.430 -7.436 1.00 98.50 89 THR A CA 1
ATOM 679 C C . THR A 1 89 ? 6.437 -9.497 -8.082 1.00 98.50 89 THR A C 1
ATOM 681 O O . THR A 1 89 ? 6.171 -9.008 -9.180 1.00 98.50 89 THR A O 1
ATOM 684 N N . ALA A 1 90 ? 7.596 -9.292 -7.448 1.00 98.62 90 ALA A N 1
ATOM 685 C CA . ALA A 1 90 ? 8.669 -8.467 -8.000 1.00 98.62 90 ALA A CA 1
ATOM 686 C C . ALA A 1 90 ? 9.128 -8.979 -9.373 1.00 98.62 90 ALA A C 1
ATOM 688 O O . ALA A 1 90 ? 9.148 -8.214 -10.334 1.00 98.62 90 ALA A O 1
ATOM 689 N N . ALA A 1 91 ? 9.356 -10.290 -9.505 1.00 98.38 91 ALA A N 1
ATOM 690 C CA . ALA A 1 91 ? 9.723 -10.917 -10.774 1.00 98.38 91 ALA A CA 1
ATOM 691 C C . ALA A 1 91 ? 8.641 -10.755 -11.859 1.00 98.38 91 ALA A C 1
ATOM 693 O O . ALA A 1 91 ? 8.952 -10.469 -13.012 1.00 98.38 91 ALA A O 1
ATOM 694 N N . ARG A 1 92 ? 7.351 -10.892 -11.509 1.00 97.88 92 ARG A N 1
ATOM 695 C CA . ARG A 1 92 ? 6.237 -10.712 -12.463 1.00 97.88 92 ARG A CA 1
ATOM 696 C C . ARG A 1 92 ? 6.167 -9.292 -13.029 1.00 97.88 92 ARG A C 1
ATOM 698 O O . ARG A 1 92 ? 5.694 -9.110 -14.150 1.00 97.88 92 ARG A O 1
ATOM 705 N N . TYR A 1 93 ? 6.547 -8.301 -12.231 1.00 97.94 93 TYR A N 1
ATOM 706 C CA . TYR A 1 93 ? 6.501 -6.889 -12.606 1.00 97.94 93 TYR A CA 1
ATOM 707 C C . TYR A 1 93 ? 7.846 -6.323 -13.065 1.00 97.94 93 TYR A C 1
ATOM 709 O O . TYR A 1 93 ? 7.870 -5.141 -13.396 1.00 97.94 93 TYR A O 1
ATOM 717 N N . ASP A 1 94 ? 8.901 -7.143 -13.123 1.00 98.25 94 ASP A N 1
ATOM 718 C CA . ASP A 1 94 ? 10.262 -6.726 -13.488 1.00 98.25 94 ASP A CA 1
ATOM 719 C C . ASP A 1 94 ? 10.760 -5.559 -12.612 1.00 98.25 94 ASP A C 1
ATOM 721 O O . ASP A 1 94 ? 11.134 -4.495 -13.099 1.00 98.25 94 ASP A O 1
ATOM 725 N N . LEU A 1 95 ? 10.642 -5.727 -11.288 1.00 98.56 95 LEU A N 1
ATOM 726 C CA . LEU A 1 95 ? 10.998 -4.704 -10.297 1.00 98.56 95 LEU A CA 1
ATOM 727 C C . LEU A 1 95 ? 12.409 -4.921 -9.744 1.00 98.56 95 LEU A C 1
ATOM 729 O O . LEU A 1 95 ? 12.799 -6.053 -9.463 1.00 98.56 95 LEU A O 1
ATOM 733 N N . GLU A 1 96 ? 13.124 -3.820 -9.515 1.00 98.50 96 GLU A N 1
ATOM 734 C CA . GLU A 1 96 ? 14.491 -3.820 -8.987 1.00 98.50 96 GLU A CA 1
ATOM 735 C C . GLU A 1 96 ? 14.517 -4.107 -7.476 1.00 98.50 96 GLU A C 1
ATOM 737 O O . GLU A 1 96 ? 13.904 -3.386 -6.681 1.00 98.50 96 GLU A O 1
ATOM 742 N N . GLU A 1 97 ? 15.245 -5.153 -7.076 1.00 98.62 97 GLU A N 1
ATOM 743 C CA . GLU A 1 97 ? 15.490 -5.503 -5.672 1.00 98.62 97 GLU A CA 1
ATOM 744 C C . GLU A 1 97 ? 16.438 -4.499 -5.010 1.00 98.62 97 GLU A C 1
ATOM 746 O O . GLU A 1 97 ? 17.471 -4.136 -5.567 1.00 98.62 97 GLU A O 1
ATOM 751 N N . VAL A 1 98 ? 16.142 -4.109 -3.770 1.00 98.69 98 VAL A N 1
ATOM 752 C CA . VAL A 1 98 ? 17.044 -3.296 -2.947 1.00 98.69 98 VAL A CA 1
ATOM 753 C C . VAL A 1 98 ? 17.378 -4.006 -1.640 1.00 98.69 98 VAL A C 1
ATOM 755 O O . VAL A 1 98 ? 16.536 -4.639 -1.004 1.00 98.69 98 VAL A O 1
ATOM 758 N N . ALA A 1 99 ? 18.633 -3.884 -1.209 1.00 98.19 99 ALA A N 1
ATOM 759 C CA . ALA A 1 99 ? 19.146 -4.590 -0.040 1.00 98.19 99 ALA A CA 1
ATOM 760 C C . ALA A 1 99 ? 18.770 -3.880 1.272 1.00 98.19 99 ALA A C 1
ATOM 762 O O . ALA A 1 99 ? 19.539 -3.081 1.809 1.00 98.19 99 ALA A O 1
ATOM 763 N N . VAL A 1 100 ? 17.587 -4.185 1.810 1.00 98.19 100 VAL A N 1
ATOM 764 C CA . VAL A 1 100 ? 17.152 -3.722 3.134 1.00 98.19 100 VAL A CA 1
ATOM 765 C C . VAL A 1 100 ? 16.189 -4.718 3.780 1.00 98.19 100 VAL A C 1
ATOM 767 O O . VAL A 1 100 ? 15.352 -5.314 3.111 1.00 98.19 100 VAL A O 1
ATOM 770 N N . ILE A 1 101 ? 16.284 -4.868 5.102 1.00 98.44 101 ILE A N 1
ATOM 771 C CA . ILE A 1 101 ? 15.276 -5.557 5.913 1.00 98.44 101 ILE A CA 1
ATOM 772 C C . ILE A 1 101 ? 14.564 -4.483 6.743 1.00 98.44 101 ILE A C 1
ATOM 774 O O . ILE A 1 101 ? 15.225 -3.816 7.545 1.00 98.44 101 ILE A O 1
ATOM 778 N N . PRO A 1 102 ? 13.248 -4.276 6.572 1.00 97.75 102 PRO A N 1
ATOM 779 C CA . PRO A 1 102 ? 12.529 -3.241 7.295 1.00 97.75 102 PRO A CA 1
ATOM 780 C C . PRO A 1 102 ? 12.407 -3.606 8.772 1.00 97.75 102 PRO A C 1
ATOM 782 O O . PRO A 1 102 ? 11.887 -4.662 9.139 1.00 97.75 102 PRO A O 1
ATOM 785 N N . VAL A 1 103 ? 12.794 -2.683 9.644 1.00 98.00 103 VAL A N 1
ATOM 786 C CA . VAL A 1 103 ? 12.607 -2.794 11.096 1.00 98.00 103 VAL A CA 1
ATOM 787 C C . VAL A 1 103 ? 11.664 -1.700 11.591 1.00 98.00 103 VAL A C 1
ATOM 789 O O . VAL A 1 103 ? 11.478 -0.673 10.939 1.00 98.00 103 VAL A O 1
ATOM 792 N N . VAL A 1 104 ? 11.060 -1.894 12.768 1.00 95.75 104 VAL A N 1
ATOM 793 C CA . VAL A 1 104 ? 10.051 -0.958 13.304 1.00 95.75 104 VAL A CA 1
ATOM 794 C C . VAL A 1 104 ? 10.581 0.482 13.360 1.00 95.75 104 VAL A C 1
ATOM 796 O O . VAL A 1 104 ? 9.837 1.419 13.085 1.00 95.75 104 VAL A O 1
ATOM 799 N N . THR A 1 105 ? 11.868 0.658 13.666 1.00 94.25 105 THR A N 1
ATOM 800 C CA . THR A 1 105 ? 12.546 1.961 13.751 1.00 94.25 105 THR A CA 1
ATOM 801 C C . THR A 1 105 ? 12.994 2.535 12.401 1.00 94.25 105 THR A C 1
ATOM 803 O O . THR A 1 105 ? 13.275 3.726 12.331 1.00 94.25 105 THR A O 1
ATOM 806 N N . ALA A 1 106 ? 13.065 1.725 11.340 1.00 91.19 106 ALA A N 1
ATOM 807 C CA . ALA A 1 106 ? 13.498 2.114 9.997 1.00 91.19 106 ALA A CA 1
ATOM 808 C C . ALA A 1 106 ? 12.800 1.218 8.955 1.00 91.19 106 ALA A C 1
ATOM 810 O O . ALA A 1 106 ? 13.233 0.100 8.675 1.00 91.19 106 ALA A O 1
ATOM 811 N N . GLY A 1 107 ? 11.670 1.703 8.438 1.00 91.25 107 GLY A N 1
ATOM 812 C CA . GLY A 1 107 ? 10.723 0.953 7.601 1.00 91.25 107 GLY A CA 1
ATOM 813 C C . GLY A 1 107 ? 9.297 1.014 8.149 1.00 91.25 107 GLY A C 1
ATOM 814 O O . GLY A 1 107 ? 8.347 1.164 7.385 1.00 91.25 107 GLY A O 1
ATOM 815 N N . GLY A 1 108 ? 9.158 1.028 9.477 1.00 96.25 108 GLY A N 1
ATOM 816 C CA . GLY A 1 108 ? 7.879 1.173 10.171 1.00 96.25 108 GLY A CA 1
ATOM 817 C C . GLY A 1 108 ? 7.150 -0.156 10.383 1.00 96.25 108 GLY A C 1
ATOM 818 O O . GLY A 1 108 ? 7.375 -1.142 9.681 1.00 96.25 108 GLY A O 1
ATOM 819 N N . SER A 1 109 ? 6.246 -0.185 11.368 1.00 97.88 109 SER A N 1
ATOM 820 C CA . SER A 1 109 ? 5.631 -1.430 11.855 1.00 97.88 109 SER A CA 1
ATOM 821 C C . SER A 1 109 ? 4.910 -2.235 10.772 1.00 97.88 109 SER A C 1
ATOM 823 O O . SER A 1 109 ? 4.955 -3.457 10.814 1.00 97.88 109 SER A O 1
ATOM 825 N N . MET A 1 110 ? 4.246 -1.577 9.814 1.00 98.38 110 MET A N 1
ATOM 826 C CA . MET A 1 110 ? 3.476 -2.264 8.771 1.00 98.38 110 MET A CA 1
ATOM 827 C C . MET A 1 110 ? 4.379 -3.037 7.802 1.00 98.38 110 MET A C 1
ATOM 829 O O . MET A 1 110 ? 4.143 -4.218 7.566 1.00 98.38 110 MET A O 1
ATOM 833 N N . SER A 1 111 ? 5.426 -2.393 7.277 1.00 98.19 111 SER A N 1
ATOM 834 C CA . SER A 1 111 ? 6.397 -3.031 6.378 1.00 98.19 111 SER A CA 1
ATOM 835 C C . SER A 1 111 ? 7.166 -4.141 7.102 1.00 98.19 111 SER A C 1
ATOM 837 O O . SER A 1 111 ? 7.258 -5.250 6.583 1.00 98.19 111 SER A O 1
ATOM 839 N N . THR A 1 112 ? 7.610 -3.903 8.344 1.00 98.62 112 THR A N 1
ATOM 840 C CA . THR A 1 112 ? 8.247 -4.940 9.172 1.00 98.62 112 THR A CA 1
ATOM 841 C C . THR A 1 112 ? 7.327 -6.123 9.428 1.00 98.62 112 THR A C 1
ATOM 843 O O . THR A 1 112 ? 7.755 -7.268 9.311 1.00 98.62 112 THR A O 1
ATOM 846 N N . TYR A 1 113 ? 6.065 -5.876 9.786 1.00 98.75 113 TYR A N 1
ATOM 847 C CA . TYR A 1 113 ? 5.113 -6.954 10.022 1.00 98.75 113 TYR A CA 1
ATOM 848 C C . TYR A 1 113 ? 4.905 -7.765 8.742 1.00 98.75 113 TYR A C 1
ATOM 850 O O . TYR A 1 113 ? 5.078 -8.977 8.771 1.00 98.75 113 TYR A O 1
ATOM 858 N N . ALA A 1 114 ? 4.640 -7.098 7.613 1.00 98.69 114 ALA A N 1
ATOM 859 C CA . ALA A 1 114 ? 4.470 -7.754 6.322 1.00 98.69 114 ALA A CA 1
ATOM 860 C C . ALA A 1 114 ? 5.691 -8.599 5.930 1.00 98.69 114 ALA A C 1
ATOM 862 O O . ALA A 1 114 ? 5.518 -9.759 5.581 1.00 98.69 114 ALA A O 1
ATOM 863 N N . TYR A 1 115 ? 6.911 -8.070 6.069 1.00 98.75 115 TYR A N 1
ATOM 864 C CA . TYR A 1 115 ? 8.146 -8.806 5.769 1.00 98.75 115 TYR A CA 1
ATOM 865 C C . TYR A 1 115 ? 8.231 -10.139 6.527 1.00 98.75 115 TYR A C 1
ATOM 867 O O . TYR A 1 115 ? 8.691 -11.130 5.981 1.00 98.75 115 TYR A O 1
ATOM 875 N N . ASN A 1 116 ? 7.753 -10.182 7.774 1.00 98.44 116 ASN A N 1
ATOM 876 C CA . ASN A 1 116 ? 7.766 -11.394 8.597 1.00 98.44 116 ASN A CA 1
ATOM 877 C C . ASN A 1 116 ? 6.577 -12.341 8.344 1.00 98.44 116 ASN A C 1
ATOM 879 O O . ASN A 1 116 ? 6.543 -13.415 8.939 1.00 98.44 116 ASN A O 1
ATOM 883 N N . GLN A 1 117 ? 5.571 -11.933 7.563 1.00 98.56 117 GLN A N 1
ATOM 884 C CA . GLN A 1 117 ? 4.398 -12.761 7.242 1.00 98.56 117 GLN A CA 1
ATOM 885 C C . GLN A 1 117 ? 4.425 -13.342 5.824 1.00 98.56 117 GLN A C 1
ATOM 887 O O . GLN A 1 117 ? 3.731 -14.322 5.577 1.00 98.56 117 GLN A O 1
ATOM 892 N N . LEU A 1 118 ? 5.144 -12.704 4.899 1.00 98.50 118 LEU A N 1
ATOM 893 C CA . LEU A 1 118 ? 5.275 -13.149 3.509 1.00 98.50 118 LEU A CA 1
ATOM 894 C C . LEU A 1 118 ? 6.122 -14.427 3.417 1.00 98.50 118 LEU A C 1
ATOM 896 O O . LEU A 1 118 ? 6.977 -14.665 4.272 1.00 98.50 118 LEU A O 1
ATOM 900 N N . ASP A 1 119 ? 5.895 -15.223 2.371 1.00 98.38 119 ASP A N 1
ATOM 901 C CA . ASP A 1 119 ? 6.544 -16.528 2.195 1.00 98.38 119 ASP A CA 1
ATOM 902 C C . ASP A 1 119 ? 8.009 -16.381 1.740 1.00 98.38 119 ASP A C 1
ATOM 904 O O . ASP A 1 119 ? 8.909 -16.998 2.313 1.00 98.38 119 ASP A O 1
ATOM 908 N N . ASP A 1 120 ? 8.261 -15.546 0.724 1.00 98.56 120 ASP A N 1
ATOM 909 C CA . ASP A 1 120 ? 9.603 -15.186 0.241 1.00 98.56 120 ASP A CA 1
ATOM 910 C C . ASP A 1 120 ? 9.693 -13.6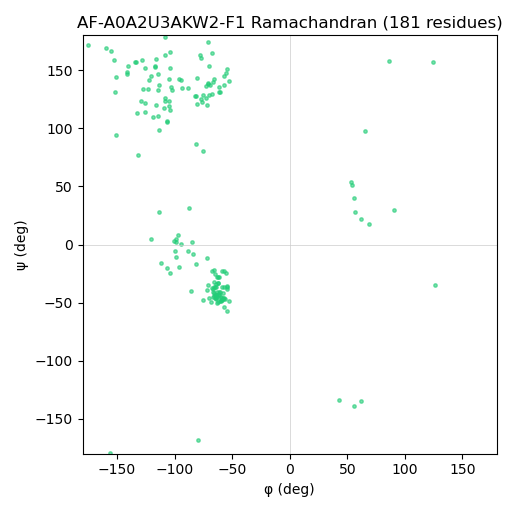55 0.101 1.00 98.56 120 ASP A C 1
ATOM 912 O O . ASP A 1 120 ? 9.550 -13.105 -1.003 1.00 98.56 120 ASP A O 1
ATOM 916 N N . PRO A 1 121 ? 9.856 -12.938 1.231 1.00 98.62 121 PRO A N 1
ATOM 917 C CA . PRO A 1 121 ? 9.838 -11.486 1.249 1.00 98.62 121 PRO A CA 1
ATOM 918 C C . PRO A 1 121 ? 11.032 -10.892 0.498 1.00 98.62 121 PRO A C 1
ATOM 920 O O . PRO A 1 121 ? 12.180 -11.320 0.635 1.00 98.62 121 PRO A O 1
ATOM 923 N N . ILE A 1 122 ? 10.752 -9.821 -0.236 1.00 98.75 122 ILE A N 1
ATOM 924 C CA . ILE A 1 122 ? 11.727 -8.960 -0.902 1.00 98.75 122 ILE A CA 1
ATOM 925 C C . ILE A 1 122 ? 11.363 -7.494 -0.655 1.00 98.75 122 ILE A C 1
ATOM 927 O O . ILE A 1 122 ? 10.197 -7.165 -0.400 1.00 98.75 122 ILE A O 1
ATOM 931 N N . VAL A 1 123 ? 12.347 -6.602 -0.762 1.00 98.88 123 VAL A N 1
ATOM 932 C CA . VAL A 1 123 ? 12.112 -5.159 -0.847 1.00 98.88 123 VAL A CA 1
ATOM 933 C C . VAL A 1 123 ? 12.554 -4.658 -2.218 1.00 98.88 123 VAL A C 1
ATOM 935 O O . VAL A 1 123 ? 13.639 -5.000 -2.677 1.00 98.88 123 VAL A O 1
ATOM 938 N N . VAL A 1 124 ? 11.714 -3.856 -2.871 1.00 98.88 124 VAL A N 1
ATOM 939 C CA . VAL A 1 124 ? 12.002 -3.249 -4.181 1.00 98.88 124 VAL A CA 1
ATOM 940 C C . VAL A 1 124 ? 12.041 -1.730 -4.087 1.00 98.88 124 VAL A C 1
ATOM 942 O O . VAL A 1 124 ? 11.371 -1.152 -3.226 1.00 98.88 124 VAL A O 1
ATOM 945 N N . GLU A 1 125 ? 12.806 -1.090 -4.971 1.00 98.56 125 GLU A N 1
ATOM 946 C CA . GLU A 1 125 ? 12.975 0.371 -4.994 1.00 98.56 125 GLU A CA 1
ATOM 947 C C . GLU A 1 125 ? 11.628 1.095 -5.134 1.00 98.56 125 GLU A C 1
ATOM 949 O O . GLU A 1 125 ? 11.262 1.934 -4.310 1.00 98.56 125 GLU A O 1
ATOM 954 N N . GLU A 1 126 ? 10.859 0.731 -6.157 1.00 98.38 126 GLU A N 1
ATOM 955 C CA . GLU A 1 126 ? 9.552 1.302 -6.448 1.00 98.38 126 GLU A CA 1
ATOM 956 C C . GLU A 1 126 ? 8.675 0.327 -7.245 1.00 98.38 126 GLU A C 1
ATOM 958 O O . GLU A 1 126 ? 9.132 -0.683 -7.775 1.00 98.38 126 GLU A O 1
ATOM 963 N N . ALA A 1 127 ? 7.376 0.620 -7.326 1.00 98.31 127 ALA A N 1
ATOM 964 C CA . ALA A 1 127 ? 6.432 -0.118 -8.154 1.00 98.31 127 ALA A CA 1
ATOM 965 C C . ALA A 1 127 ? 5.271 0.783 -8.581 1.00 98.31 127 ALA A C 1
ATOM 967 O O . ALA A 1 127 ? 4.957 1.767 -7.914 1.00 98.31 127 ALA A O 1
ATOM 968 N N . GLN A 1 128 ? 4.579 0.403 -9.658 1.00 98.19 128 GLN A N 1
ATOM 969 C CA . GLN A 1 128 ? 3.349 1.065 -10.101 1.00 98.19 128 GLN A CA 1
ATOM 970 C C . GLN A 1 128 ? 2.137 0.134 -9.964 1.00 98.19 128 GLN A C 1
ATOM 972 O O . GLN A 1 128 ? 1.852 -0.702 -10.826 1.00 98.19 128 GLN A O 1
ATOM 977 N N . GLY A 1 129 ? 1.396 0.308 -8.875 1.00 98.19 129 GLY A N 1
ATOM 978 C CA . GLY A 1 129 ? 0.163 -0.390 -8.549 1.00 98.19 129 GLY A CA 1
ATOM 979 C C . GLY A 1 129 ? -1.075 0.117 -9.285 1.00 98.19 129 GLY A C 1
ATOM 980 O O . GLY A 1 129 ? -1.114 1.205 -9.861 1.00 98.19 129 GLY A O 1
ATOM 981 N N . HIS A 1 130 ? -2.114 -0.712 -9.266 1.00 98.75 130 HIS A N 1
ATOM 982 C CA . HIS A 1 130 ? -3.387 -0.476 -9.953 1.00 98.75 130 HIS A CA 1
ATOM 983 C C . HIS A 1 130 ? -4.438 0.142 -9.034 1.00 98.75 130 HIS A C 1
ATOM 985 O O . HIS A 1 130 ? -5.422 0.708 -9.512 1.00 98.75 130 HIS A O 1
ATOM 991 N N . ALA A 1 131 ? -4.226 0.005 -7.732 1.00 98.81 131 ALA A N 1
ATOM 992 C CA . ALA A 1 131 ? -5.051 0.510 -6.659 1.00 98.81 131 ALA A CA 1
ATOM 993 C C . ALA A 1 131 ? -4.204 0.587 -5.385 1.00 98.81 131 ALA A C 1
ATOM 995 O O . ALA A 1 131 ? -3.099 0.041 -5.334 1.00 98.81 131 ALA A O 1
ATOM 996 N N . GLY A 1 132 ? -4.726 1.240 -4.357 1.00 98.75 132 GLY A N 1
ATOM 997 C CA . GLY A 1 132 ? -4.109 1.196 -3.046 1.00 98.75 132 GLY A CA 1
ATOM 998 C C . GLY A 1 132 ? -4.908 1.899 -1.966 1.00 98.75 132 GLY A C 1
ATOM 999 O O . GLY A 1 132 ? -5.890 2.598 -2.240 1.00 98.75 132 GLY A O 1
ATOM 1000 N N . VAL A 1 133 ? -4.444 1.709 -0.736 1.00 98.88 133 VAL A N 1
ATOM 1001 C CA . VAL A 1 133 ? -4.940 2.358 0.475 1.00 98.88 133 VAL A CA 1
ATOM 1002 C C . VAL A 1 133 ? -3.796 3.093 1.163 1.00 98.88 133 VAL A C 1
ATOM 1004 O O . VAL A 1 133 ? -2.701 2.556 1.323 1.00 98.88 133 VAL A O 1
ATOM 1007 N N . ASP A 1 134 ? -4.058 4.332 1.557 1.00 98.81 134 ASP A N 1
ATOM 1008 C CA . ASP A 1 134 ? -3.178 5.156 2.374 1.00 98.81 134 ASP A CA 1
ATOM 1009 C C . ASP A 1 134 ? -3.856 5.419 3.719 1.00 98.81 134 ASP A C 1
ATOM 1011 O O . ASP A 1 134 ? -4.870 6.119 3.781 1.00 98.81 134 ASP A O 1
ATOM 1015 N N . ILE A 1 135 ? -3.311 4.828 4.780 1.00 98.69 135 ILE A N 1
ATOM 1016 C CA . ILE A 1 135 ? -3.805 4.918 6.153 1.00 98.69 135 ILE A CA 1
ATOM 1017 C C . ILE A 1 135 ? -2.859 5.824 6.946 1.00 98.69 135 ILE A C 1
ATOM 1019 O O . ILE A 1 135 ? -1.751 5.428 7.305 1.00 98.69 135 ILE A O 1
ATOM 1023 N N . GLY A 1 136 ? -3.296 7.045 7.243 1.00 97.75 136 GLY A N 1
ATOM 1024 C CA . GLY A 1 136 ? -2.493 8.018 7.990 1.00 97.75 136 GLY A CA 1
ATOM 1025 C C . GLY A 1 136 ? -1.633 8.911 7.101 1.00 97.75 136 GLY A C 1
ATOM 1026 O O . GLY A 1 136 ? -0.570 9.349 7.527 1.00 97.75 136 GLY A O 1
ATOM 1027 N N . GLN A 1 137 ? -2.094 9.179 5.874 1.00 97.19 137 GLN A N 1
ATOM 1028 C CA . GLN A 1 137 ? -1.521 10.183 4.966 1.00 97.19 137 GLN A CA 1
ATOM 1029 C C . GLN A 1 137 ? -0.024 9.983 4.684 1.00 97.19 137 GLN A C 1
ATOM 1031 O O . GLN A 1 137 ? 0.753 10.933 4.593 1.00 97.19 137 GLN A O 1
ATOM 1036 N N . THR A 1 138 ? 0.379 8.728 4.517 1.00 97.12 138 THR A N 1
ATOM 1037 C CA . THR A 1 138 ? 1.744 8.342 4.168 1.00 97.12 138 THR A CA 1
ATOM 1038 C C . THR A 1 138 ? 2.102 8.668 2.725 1.00 97.12 138 THR A C 1
ATOM 1040 O O . THR A 1 138 ? 3.285 8.650 2.417 1.00 97.12 138 THR A O 1
ATOM 1043 N N . LEU A 1 139 ? 1.133 9.024 1.873 1.00 98.31 139 LEU A N 1
ATOM 1044 C CA . LEU A 1 139 ? 1.292 9.362 0.458 1.00 98.31 139 LEU A CA 1
ATOM 1045 C C . LEU A 1 139 ? 1.769 8.168 -0.377 1.00 98.31 139 LEU A C 1
ATOM 1047 O O . LEU A 1 139 ? 2.963 7.937 -0.488 1.00 98.31 139 LEU A O 1
ATOM 1051 N N . ILE A 1 140 ? 0.838 7.471 -1.036 1.00 98.69 140 ILE A N 1
ATOM 1052 C CA . ILE A 1 140 ? 1.138 6.347 -1.954 1.00 98.69 140 ILE A CA 1
ATOM 1053 C C . ILE A 1 140 ? 1.105 6.736 -3.441 1.00 98.69 140 ILE A C 1
ATOM 1055 O O . ILE A 1 140 ? 1.213 5.887 -4.322 1.00 98.69 140 ILE A O 1
ATOM 1059 N N . GLY A 1 141 ? 0.877 8.016 -3.751 1.00 98.56 141 GLY A N 1
ATOM 1060 C CA . GLY A 1 141 ? 0.600 8.475 -5.117 1.00 98.56 141 GLY A CA 1
ATOM 1061 C C . GLY A 1 141 ? 1.746 8.243 -6.105 1.00 98.56 141 GLY A C 1
ATOM 1062 O O . GLY A 1 141 ? 1.483 8.047 -7.290 1.00 98.56 141 GLY A O 1
ATOM 1063 N N . MET A 1 142 ? 2.994 8.217 -5.626 1.00 98.50 142 MET A N 1
ATOM 1064 C CA . MET A 1 142 ? 4.165 7.863 -6.440 1.00 98.50 142 MET A CA 1
ATOM 1065 C C . MET A 1 142 ? 4.120 6.409 -6.924 1.00 98.50 142 MET A C 1
ATOM 1067 O O . MET A 1 142 ? 4.659 6.106 -7.982 1.00 98.50 142 MET A O 1
ATOM 1071 N N . HIS A 1 143 ? 3.417 5.535 -6.201 1.00 98.75 143 HIS A N 1
ATOM 1072 C CA . HIS A 1 143 ? 3.310 4.115 -6.511 1.00 98.75 143 HIS A CA 1
ATOM 1073 C C . HIS A 1 143 ? 2.039 3.753 -7.281 1.00 98.75 143 HIS A C 1
ATOM 1075 O O . HIS A 1 143 ? 1.745 2.575 -7.453 1.00 98.75 143 HIS A O 1
ATOM 1081 N N . LEU A 1 144 ? 1.240 4.720 -7.741 1.00 98.75 144 LEU A N 1
ATOM 1082 C CA . LEU A 1 144 ? 0.024 4.441 -8.509 1.00 98.75 144 LEU A CA 1
ATOM 1083 C C . LEU A 1 144 ? 0.235 4.697 -10.001 1.00 98.75 144 LEU A C 1
ATOM 1085 O O . LEU A 1 144 ? 0.751 5.737 -10.417 1.00 98.75 144 LEU A O 1
ATOM 1089 N N . LYS A 1 145 ? -0.251 3.774 -10.837 1.00 98.56 145 LYS A N 1
ATOM 1090 C CA . LYS A 1 145 ? -0.326 3.984 -12.286 1.00 98.56 145 LYS A CA 1
ATOM 1091 C C . LYS A 1 145 ? -1.143 5.234 -12.612 1.00 98.56 145 LYS A C 1
ATOM 1093 O O . LYS A 1 145 ? -2.160 5.546 -11.992 1.00 98.56 145 LYS A O 1
ATOM 1098 N N . LYS A 1 146 ? -0.742 5.931 -13.674 1.00 98.12 146 LYS A N 1
ATOM 1099 C CA . LYS A 1 146 ? -1.536 7.036 -14.227 1.00 98.12 146 LYS A CA 1
ATOM 1100 C C . LYS A 1 146 ? -2.730 6.445 -14.995 1.00 98.12 146 LYS A C 1
ATOM 1102 O O . LYS A 1 146 ? -2.527 5.616 -15.874 1.00 98.12 146 LYS A O 1
ATOM 1107 N N . VAL A 1 147 ? -3.972 6.864 -14.762 1.00 98.31 147 VAL A N 1
ATOM 1108 C CA . VAL A 1 147 ? -4.444 7.996 -13.944 1.00 98.31 147 VAL A CA 1
ATOM 1109 C C . VAL A 1 147 ? -5.033 7.493 -12.626 1.00 98.31 147 VAL A C 1
ATOM 1111 O O . VAL A 1 147 ? -5.991 6.723 -12.662 1.00 98.31 147 VAL A O 1
ATOM 1114 N N . ALA A 1 148 ? -4.510 7.963 -11.490 1.00 98.38 148 ALA A N 1
ATOM 1115 C CA . ALA A 1 148 ? -5.074 7.675 -10.173 1.00 98.38 148 ALA A CA 1
ATOM 1116 C C . ALA A 1 148 ? -6.431 8.374 -9.985 1.00 98.38 148 ALA A C 1
ATOM 1118 O O . ALA A 1 148 ? -6.606 9.535 -10.363 1.00 98.38 148 ALA A O 1
ATOM 1119 N N . VAL A 1 149 ? -7.391 7.659 -9.406 1.00 98.38 149 VAL A N 1
ATOM 1120 C CA . VAL A 1 149 ? -8.759 8.119 -9.157 1.00 98.38 149 VAL A CA 1
ATOM 1121 C C . VAL A 1 149 ? -9.123 7.781 -7.711 1.00 98.38 149 VAL A C 1
ATOM 1123 O O . VAL A 1 149 ? -9.223 6.600 -7.375 1.00 98.38 149 VAL A O 1
ATOM 1126 N N . PRO A 1 150 ? -9.322 8.785 -6.839 1.00 98.19 150 PRO A N 1
ATOM 1127 C CA . PRO A 1 150 ? -9.794 8.545 -5.481 1.00 98.19 150 PRO A CA 1
ATOM 1128 C C . PRO A 1 150 ? -11.176 7.888 -5.490 1.00 98.19 150 PRO A C 1
ATOM 1130 O O . PRO A 1 150 ? -12.071 8.339 -6.205 1.00 98.19 150 PRO A O 1
ATOM 1133 N N . VAL A 1 151 ? -11.362 6.869 -4.655 1.00 98.31 151 VAL A N 1
ATOM 1134 C CA . VAL A 1 151 ? -12.655 6.205 -4.440 1.00 98.31 151 VAL A CA 1
ATOM 1135 C C . VAL A 1 151 ? -13.212 6.653 -3.089 1.00 98.31 151 VAL A C 1
ATOM 1137 O O . VAL A 1 151 ? -12.461 6.907 -2.145 1.00 98.31 151 VAL A O 1
ATOM 1140 N N . ARG A 1 152 ? -14.532 6.841 -2.994 1.00 97.75 152 ARG A N 1
ATOM 1141 C CA . ARG A 1 152 ? -15.181 7.315 -1.765 1.00 97.75 152 ARG A CA 1
ATOM 1142 C C . ARG A 1 152 ? -15.891 6.157 -1.070 1.00 97.75 152 ARG A C 1
ATOM 1144 O O . ARG A 1 152 ? -16.818 5.578 -1.618 1.00 97.75 152 ARG A O 1
ATOM 1151 N N . THR A 1 153 ? -15.464 5.876 0.153 1.00 98.25 153 THR A N 1
ATOM 1152 C CA . THR A 1 153 ? -16.068 4.903 1.074 1.00 98.25 153 THR A CA 1
ATOM 1153 C C . THR A 1 153 ? -16.775 5.637 2.214 1.00 98.25 153 THR A C 1
ATOM 1155 O O . THR A 1 153 ? -16.533 6.834 2.430 1.00 98.25 153 THR A O 1
ATOM 1158 N N . SER A 1 154 ? -17.658 4.960 2.943 1.00 98.38 154 SER A N 1
ATOM 1159 C CA . SER A 1 154 ? -18.283 5.458 4.172 1.00 98.38 154 SER A CA 1
ATOM 1160 C C . SER A 1 154 ? -17.237 5.679 5.270 1.00 98.38 154 SER A C 1
ATOM 1162 O O . SER A 1 154 ? -17.280 6.686 5.977 1.00 98.38 154 SER A O 1
ATOM 1164 N N . ILE A 1 155 ? -16.231 4.805 5.327 1.00 98.50 155 ILE A N 1
ATOM 1165 C CA . ILE A 1 155 ? -15.101 4.876 6.254 1.00 98.50 155 ILE A CA 1
ATOM 1166 C C . ILE A 1 155 ? -14.158 6.019 5.859 1.00 98.50 155 ILE A C 1
ATOM 1168 O O . ILE A 1 155 ? -13.616 6.032 4.752 1.00 98.50 155 ILE A O 1
ATOM 1172 N N . LYS A 1 156 ? -13.973 6.988 6.766 1.00 98.00 156 LYS A N 1
ATOM 1173 C CA . LYS A 1 156 ? -13.074 8.150 6.592 1.00 98.00 156 LYS A CA 1
ATOM 1174 C C . LYS A 1 156 ? -11.803 8.073 7.428 1.00 98.00 156 LYS A C 1
ATOM 1176 O O . LYS A 1 156 ? -10.833 8.763 7.114 1.00 98.00 156 LYS A O 1
ATOM 1181 N N . GLN A 1 157 ? -11.822 7.262 8.481 1.00 97.50 157 GLN A N 1
ATOM 1182 C CA . GLN A 1 157 ? -10.696 7.043 9.377 1.00 97.50 157 GLN A CA 1
ATOM 1183 C C . GLN A 1 157 ? -10.626 5.569 9.774 1.00 97.50 157 GLN A C 1
ATOM 1185 O O . GLN A 1 157 ? -11.645 4.881 9.762 1.00 97.50 157 GLN A O 1
ATOM 1190 N N . ILE A 1 158 ? -9.427 5.099 10.104 1.00 96.88 158 ILE A N 1
ATOM 1191 C CA . ILE A 1 158 ? -9.190 3.804 10.745 1.00 96.88 158 ILE A CA 1
ATOM 1192 C C . ILE A 1 158 ? -8.380 4.089 12.004 1.00 96.88 158 ILE A C 1
ATOM 1194 O O . ILE A 1 158 ? -7.239 4.551 11.917 1.00 96.88 158 ILE A O 1
ATOM 1198 N N . GLY A 1 159 ? -8.969 3.849 13.175 1.00 94.94 159 GLY A N 1
ATOM 1199 C CA . GLY A 1 159 ? -8.458 4.503 14.375 1.00 94.94 159 GLY A CA 1
ATOM 1200 C C . GLY A 1 159 ? -8.580 6.022 14.228 1.00 94.94 159 GLY A C 1
ATOM 1201 O O . GLY A 1 159 ? -9.565 6.525 13.692 1.00 94.94 159 GLY A O 1
ATOM 1202 N N . GLU A 1 160 ? -7.524 6.754 14.584 1.00 95.31 160 GLU A N 1
ATOM 1203 C CA . GLU A 1 160 ? -7.458 8.205 14.335 1.00 95.31 160 GLU A CA 1
ATOM 1204 C C . GLU A 1 160 ? -6.869 8.563 12.955 1.00 95.31 160 GLU A C 1
ATOM 1206 O O . GLU A 1 160 ? -6.844 9.733 12.570 1.00 95.31 160 GLU A O 1
ATOM 1211 N N . ALA A 1 161 ? -6.389 7.579 12.189 1.00 96.81 161 ALA A N 1
ATOM 1212 C CA . ALA A 1 161 ? -5.736 7.837 10.913 1.00 96.81 161 ALA A CA 1
ATOM 1213 C C . ALA A 1 161 ? -6.758 8.151 9.821 1.00 96.81 161 ALA A C 1
ATOM 1215 O O . ALA A 1 161 ? -7.618 7.325 9.516 1.00 96.81 161 ALA A O 1
ATOM 1216 N N . ILE A 1 162 ? -6.604 9.293 9.148 1.00 98.19 162 ILE A N 1
ATOM 1217 C CA . ILE A 1 162 ? -7.334 9.583 7.908 1.00 98.19 162 ILE A CA 1
ATOM 1218 C C . ILE A 1 162 ? -6.967 8.532 6.862 1.00 98.19 162 ILE A C 1
ATOM 1220 O O . ILE A 1 162 ? -5.785 8.284 6.616 1.00 98.19 162 ILE A O 1
ATOM 1224 N N . VAL A 1 163 ? -7.979 7.949 6.218 1.00 98.44 163 VAL A N 1
ATOM 1225 C CA . VAL A 1 163 ? -7.780 6.940 5.176 1.00 98.44 163 VAL A CA 1
ATOM 1226 C C . VAL A 1 163 ? -8.222 7.446 3.809 1.00 98.44 163 VAL A C 1
ATOM 1228 O O . VAL A 1 163 ? -9.260 8.091 3.654 1.00 98.44 163 VAL A O 1
ATOM 1231 N N . THR A 1 164 ? -7.414 7.151 2.795 1.00 98.62 164 THR A N 1
ATOM 1232 C CA . THR A 1 164 ? -7.736 7.387 1.387 1.00 98.62 164 THR A CA 1
ATOM 1233 C C . THR A 1 164 ? -7.530 6.102 0.601 1.00 98.62 164 THR A C 1
ATOM 1235 O O . THR A 1 164 ? -6.494 5.460 0.722 1.00 98.62 164 THR A O 1
ATOM 1238 N N . VAL A 1 165 ? -8.496 5.750 -0.245 1.00 98.75 165 VAL A N 1
ATOM 1239 C CA . VAL A 1 165 ? -8.345 4.690 -1.247 1.00 98.75 165 VAL A CA 1
ATOM 1240 C C . VAL A 1 165 ? -8.399 5.271 -2.645 1.00 98.75 165 VAL A C 1
ATOM 1242 O O . VAL A 1 165 ? -9.116 6.240 -2.914 1.00 98.75 165 VAL A O 1
ATOM 1245 N N . ALA A 1 166 ? -7.645 4.665 -3.549 1.00 98.69 166 ALA A N 1
ATOM 1246 C CA . ALA A 1 166 ? -7.646 5.034 -4.951 1.00 98.69 166 ALA A CA 1
ATOM 1247 C C . ALA A 1 166 ? -7.551 3.794 -5.833 1.00 98.69 166 ALA A C 1
ATOM 1249 O O . ALA A 1 166 ? -6.887 2.815 -5.497 1.00 98.69 166 ALA A O 1
ATOM 1250 N N . SER A 1 167 ? -8.195 3.867 -6.990 1.00 98.56 167 SER A N 1
ATOM 1251 C CA . SER A 1 167 ? -7.963 2.969 -8.115 1.00 98.56 167 SER A CA 1
ATOM 1252 C C . SER A 1 167 ? -7.234 3.725 -9.222 1.00 98.56 167 SER A C 1
ATOM 1254 O O . SER A 1 167 ? -6.932 4.916 -9.103 1.00 98.56 167 SER A O 1
ATOM 1256 N N . THR A 1 168 ? -6.923 3.042 -10.315 1.00 98.50 168 THR A N 1
ATOM 1257 C CA . THR A 1 168 ? -6.330 3.660 -11.499 1.00 98.50 168 THR A CA 1
ATOM 1258 C C . THR A 1 168 ? -7.161 3.330 -12.726 1.00 98.50 168 THR A C 1
ATOM 1260 O O . THR A 1 168 ? -7.830 2.298 -12.797 1.00 98.50 168 THR A O 1
ATOM 1263 N N . ARG A 1 169 ? -7.126 4.219 -13.717 1.00 97.00 169 ARG A N 1
ATOM 1264 C CA . ARG A 1 169 ? -7.791 4.009 -15.006 1.00 97.00 169 ARG A CA 1
ATOM 1265 C C . ARG A 1 169 ? -6.878 4.365 -16.174 1.00 97.00 169 ARG A C 1
ATOM 1267 O O . ARG A 1 169 ? -5.995 5.215 -16.017 1.00 97.00 169 ARG A O 1
ATOM 1274 N N . PRO A 1 170 ? -7.134 3.813 -17.372 1.00 96.38 170 PRO A N 1
ATOM 1275 C CA . PRO A 1 170 ? -6.483 4.272 -18.588 1.00 96.38 170 PRO A CA 1
ATOM 1276 C C . PRO A 1 170 ? -6.668 5.777 -18.814 1.00 96.38 170 PRO A C 1
ATOM 1278 O O . PRO A 1 170 ? -7.706 6.372 -18.482 1.00 96.38 170 PRO A O 1
ATOM 1281 N N . LYS A 1 171 ? -5.652 6.392 -19.423 1.00 97.75 171 LYS A N 1
ATOM 1282 C CA . LYS A 1 171 ? -5.761 7.759 -19.931 1.00 97.75 171 LYS A CA 1
ATOM 1283 C C . LYS A 1 171 ? -6.853 7.795 -20.998 1.00 97.75 171 LYS A C 1
ATOM 1285 O O . LYS A 1 171 ? -6.859 6.980 -21.914 1.00 97.75 171 LYS A O 1
ATOM 1290 N N . ARG A 1 172 ? -7.760 8.762 -20.877 1.00 96.88 172 ARG A N 1
ATOM 1291 C CA . ARG A 1 172 ? -8.676 9.116 -21.964 1.00 96.88 172 ARG A CA 1
ATOM 1292 C C . ARG A 1 172 ? -7.898 10.019 -22.916 1.00 96.88 172 ARG A C 1
ATOM 1294 O O . ARG A 1 172 ? -7.356 11.027 -22.470 1.00 96.88 172 ARG A O 1
ATOM 1301 N N . ILE A 1 173 ? -7.776 9.594 -24.165 1.00 96.88 173 ILE A N 1
ATOM 1302 C CA . ILE A 1 173 ? -7.023 10.272 -25.222 1.00 96.88 173 ILE A CA 1
ATOM 1303 C C . ILE A 1 173 ? -7.919 10.439 -26.451 1.00 96.88 173 ILE A C 1
ATOM 1305 O O . ILE A 1 173 ? -8.880 9.691 -26.616 1.00 96.88 173 ILE A O 1
ATOM 1309 N N . GLY A 1 174 ? -7.568 11.382 -27.323 1.00 95.44 174 GLY A N 1
ATOM 1310 C CA . GLY A 1 174 ? -8.307 11.676 -28.551 1.00 95.44 174 GLY A CA 1
ATOM 1311 C C . GLY A 1 174 ? -8.721 13.145 -28.639 1.00 95.44 174 GLY A C 1
ATOM 1312 O O . GLY A 1 174 ? -8.768 13.844 -27.629 1.00 95.44 174 GLY A O 1
ATOM 1313 N N . GLY A 1 175 ? -8.962 13.618 -29.864 1.00 95.88 175 GLY A N 1
ATOM 1314 C CA . GLY A 1 175 ? -9.446 14.976 -30.133 1.00 95.88 175 GLY A CA 1
ATOM 1315 C C . GLY A 1 175 ? -10.954 15.126 -29.906 1.00 95.88 175 GLY A C 1
ATOM 1316 O O . GLY A 1 175 ? -11.608 14.227 -29.386 1.00 95.88 175 GLY A O 1
ATOM 1317 N N . GLU A 1 176 ? -11.523 16.244 -30.357 1.00 95.69 176 GLU A N 1
ATOM 1318 C CA . GLU A 1 176 ? -12.922 16.640 -30.093 1.00 95.69 176 GLU A CA 1
ATOM 1319 C C . GLU A 1 176 ? -13.993 15.622 -30.534 1.00 95.69 176 GLU A C 1
ATOM 1321 O O . GLU A 1 176 ? -15.098 15.622 -30.004 1.00 95.69 176 GLU A O 1
ATOM 1326 N N . ARG A 1 177 ? -13.667 14.738 -31.484 1.00 95.50 177 ARG A N 1
ATOM 1327 C CA . ARG A 1 177 ? -14.579 13.717 -32.030 1.00 95.50 177 ARG A CA 1
ATOM 1328 C C . ARG A 1 177 ? -14.459 12.348 -31.350 1.00 95.50 177 ARG A C 1
ATOM 1330 O O . ARG A 1 177 ? -15.109 11.402 -31.784 1.00 95.50 177 ARG A O 1
ATOM 1337 N N . ALA A 1 178 ? -13.588 12.200 -30.352 1.00 96.38 178 ALA A N 1
ATOM 1338 C CA . ALA A 1 178 ? -13.390 10.923 -29.674 1.00 96.38 178 ALA A CA 1
ATOM 1339 C C . ALA A 1 178 ? -14.584 10.578 -28.771 1.00 96.38 178 ALA A C 1
ATOM 1341 O O . ALA A 1 178 ? -15.063 11.412 -28.004 1.00 96.38 178 ALA A O 1
ATOM 1342 N N . VAL A 1 179 ? -15.010 9.318 -28.824 1.00 95.06 179 VAL A N 1
ATOM 1343 C CA . VAL A 1 179 ? -16.052 8.745 -27.962 1.00 95.06 179 VAL A CA 1
ATOM 1344 C C . VAL A 1 179 ? -15.455 7.630 -27.102 1.00 95.06 179 VAL A C 1
ATOM 1346 O O . VAL A 1 179 ? -14.451 7.023 -27.474 1.00 95.06 179 VAL A O 1
ATOM 1349 N N . TYR A 1 180 ? -16.042 7.376 -25.931 1.00 93.56 180 TYR A N 1
ATOM 1350 C CA . TYR A 1 180 ? -15.520 6.415 -24.939 1.00 93.56 180 TYR A CA 1
ATOM 1351 C C . TYR A 1 180 ? -16.504 5.289 -24.607 1.00 93.56 180 TYR A C 1
ATOM 1353 O O . TYR A 1 180 ? -16.234 4.470 -23.730 1.00 93.56 180 TYR A O 1
ATOM 1361 N N . THR A 1 181 ? -17.631 5.268 -25.310 1.00 93.44 181 THR A N 1
ATOM 1362 C CA . THR A 1 181 ? -18.667 4.239 -25.299 1.00 93.44 181 THR A CA 1
ATOM 1363 C C . THR A 1 181 ? -19.159 4.079 -26.735 1.00 93.44 181 THR A C 1
ATOM 1365 O O . THR A 1 181 ? -19.112 5.033 -27.514 1.00 93.44 181 THR A O 1
ATOM 1368 N N . ILE A 1 182 ? -19.564 2.866 -27.093 1.00 89.94 182 ILE A N 1
ATOM 1369 C CA . ILE A 1 182 ? -20.331 2.589 -28.308 1.00 89.94 182 ILE A CA 1
ATOM 1370 C C . ILE A 1 182 ? -21.732 2.263 -27.797 1.00 89.94 182 ILE A C 1
ATOM 1372 O O . ILE A 1 182 ? -21.841 1.437 -26.886 1.00 89.94 182 ILE A O 1
ATOM 1376 N N . ASP A 1 183 ? -22.736 2.966 -28.311 1.00 80.44 183 ASP A N 1
ATOM 1377 C CA . ASP A 1 183 ? -24.146 2.697 -28.006 1.00 80.44 183 ASP A CA 1
ATOM 1378 C C . ASP A 1 183 ? -24.624 1.397 -28.672 1.00 80.44 183 ASP A C 1
ATOM 1380 O O . ASP A 1 183 ? -24.163 1.103 -29.804 1.00 80.44 183 ASP A O 1
#

Radius of gyration: 16.64 Å; Cα contacts (8 Å, |Δi|>4): 387; chains: 1; bounding box: 43×33×57 Å

Mean predicted aligned error: 3.26 Å

pLDDT: mean 95.84, std 7.16, range [49.22, 98.94]

Solvent-accessible surface area (backbone atoms only — not comparable to f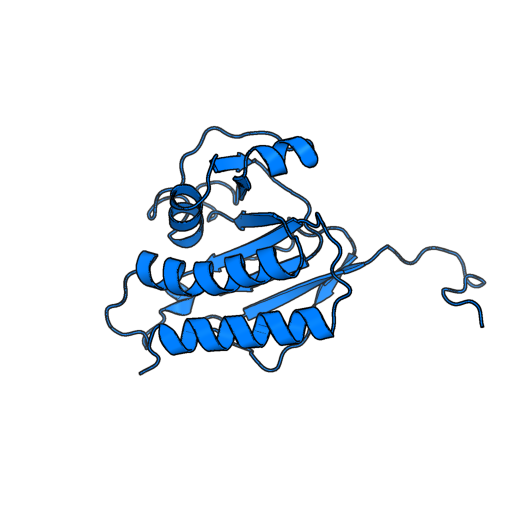ull-atom values): 9826 Å² total; per-residue (Å²): 121,61,50,63,66,51,40,26,51,42,51,40,50,34,52,53,52,46,50,79,76,40,94,78,50,72,76,35,39,33,36,38,26,56,35,49,66,40,26,36,58,92,53,40,76,86,66,49,46,54,60,49,25,50,35,51,44,53,46,51,52,52,50,27,62,75,54,41,39,42,63,31,27,34,22,36,74,81,49,69,41,22,27,31,29,41,45,71,56,35,64,75,67,73,44,55,77,44,101,66,79,52,35,62,93,45,13,27,31,46,21,24,46,48,48,74,69,45,93,52,54,38,30,24,57,64,60,71,17,50,30,34,39,20,34,34,73,58,70,52,69,89,35,43,35,77,40,69,41,79,56,89,52,92,55,54,49,41,63,65,7,48,44,49,39,32,39,45,43,81,76,88,77,74,65,98,87,58,74,94,73,85,134

Secondary structure (DSSP, 8-state):
---HHHHHHHHHHHHHHHHHHS---TTEEEEEEE-HHHHHTTTSTT--HHHHHHHHHHHHHHHHHHHTEEEEEE--GGGTT-EEEEHHHHHHHTPPB-----BTTBB-HHHHHHHHHSSSEEEES---BSEEEEESS---GGGBPSSEEEE--S--EETTEEEEEEEE-PPP---TT--S---

Foldseek 3Di:
DDELLLLLVLLLQQLVLVCVVDVFAAAFEAEEAADLCQLCPPPHPPDDQQSNLVSNVVSVVVSCVVRNYWYWYFFACLLPRWTKGAPVSCVVQVFAFDDDQADCVRRRNNSNNSQVVYPHITTTNAAAGQKYKHWQPRDCPRNHDPPKDWDDGPRQHRRNTGMTIIGHDDDDDDDPPDDDDDD